Protein AF-A0A1I4BA10-F1 (afdb_monomer_lite)

Sequence (255 aa):
MFSVLALIMVSTAGCKNGSIGSIKDEVWNTSETYTPPESSTSGSSTSDVSANNSWAQMIQDSLNWYDTIDEAMMDKSLLDDKDKYSDYSELLENKILEITYGNTEEIFFKVPLSKNYNKPVVCALSINKDGDKCSNPYGQGYAIFKPAADYDYDVLDSAVENLMKEYYLYDLIGQNRGGEHLWYGGWENEDEVKRIRIAGNPVTKIIPVKFDDGITRYFWYYDKTNLSEPFSKFNFSSYTYRELEEALQLTIADE

Radius of gyration: 18.94 Å; chains: 1; bounding box: 50×54×57 Å

Structure (mmCIF, N/CA/C/O backbone):
data_AF-A0A1I4BA10-F1
#
_entry.id   AF-A0A1I4BA10-F1
#
loop_
_atom_site.group_PDB
_atom_site.id
_atom_site.type_symbol
_atom_site.label_atom_id
_atom_site.label_alt_id
_atom_site.label_comp_id
_atom_site.l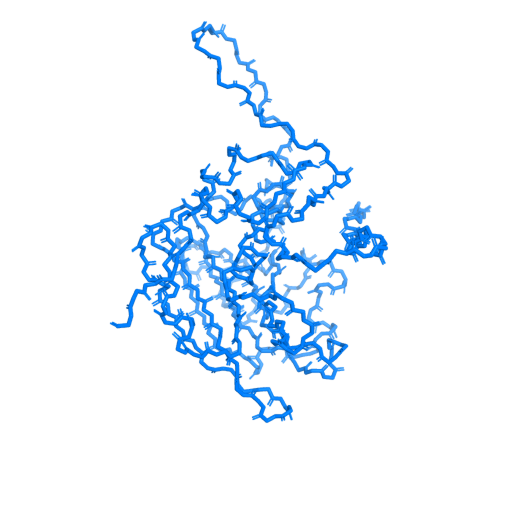abel_asym_id
_atom_site.label_entity_id
_atom_site.label_seq_id
_atom_site.pdbx_PDB_ins_code
_atom_site.Cartn_x
_atom_site.Cartn_y
_atom_site.Cartn_z
_atom_site.occupancy
_atom_site.B_iso_or_equiv
_atom_site.auth_seq_id
_atom_site.auth_comp_id
_atom_site.auth_asym_id
_atom_site.auth_atom_id
_atom_site.pdbx_PDB_model_num
ATOM 1 N N . MET A 1 1 ? 28.115 -4.547 -2.296 1.00 27.72 1 MET A N 1
ATOM 2 C CA . MET A 1 1 ? 26.949 -4.983 -1.504 1.00 27.72 1 MET A CA 1
ATOM 3 C C . MET A 1 1 ? 26.915 -4.106 -0.265 1.00 27.72 1 MET A C 1
ATOM 5 O O . MET A 1 1 ? 27.627 -4.378 0.692 1.00 27.72 1 MET A O 1
ATOM 9 N N . PHE A 1 2 ? 26.244 -2.959 -0.355 1.00 23.05 2 PHE A N 1
ATOM 10 C CA . PHE A 1 2 ? 26.133 -2.027 0.763 1.00 23.05 2 PHE A CA 1
ATOM 11 C C . PHE A 1 2 ? 24.838 -2.350 1.502 1.00 23.05 2 PHE A C 1
ATOM 13 O O . PHE A 1 2 ? 23.761 -1.986 1.050 1.00 23.05 2 PHE A O 1
ATOM 20 N N . SER A 1 3 ? 24.954 -3.081 2.611 1.00 25.48 3 SER A N 1
ATOM 21 C CA . SER A 1 3 ? 23.897 -3.154 3.615 1.00 25.48 3 SER A CA 1
ATOM 22 C C . SER A 1 3 ? 23.840 -1.813 4.332 1.00 25.48 3 SER A C 1
ATOM 24 O O . SER A 1 3 ? 24.725 -1.504 5.130 1.00 25.48 3 SER A O 1
ATOM 26 N N . VAL A 1 4 ? 22.800 -1.030 4.071 1.00 25.88 4 VAL A N 1
ATOM 27 C CA . VAL A 1 4 ? 22.362 0.005 5.005 1.00 25.88 4 VAL A CA 1
ATOM 28 C C . VAL A 1 4 ? 21.009 -0.448 5.525 1.00 25.88 4 VAL A C 1
ATOM 30 O O . VAL A 1 4 ? 19.982 -0.303 4.876 1.00 25.88 4 VAL A O 1
ATOM 33 N N . LEU A 1 5 ? 21.053 -1.084 6.697 1.00 28.84 5 LEU A N 1
ATOM 34 C CA . LEU A 1 5 ? 19.891 -1.297 7.546 1.00 28.84 5 LEU A CA 1
ATOM 35 C C . LEU A 1 5 ? 19.246 0.070 7.821 1.00 28.84 5 LEU A C 1
ATOM 37 O O . LEU A 1 5 ? 19.751 0.812 8.659 1.00 28.84 5 LEU A O 1
ATOM 41 N N . ALA A 1 6 ? 18.088 0.346 7.232 1.00 27.86 6 ALA A N 1
ATOM 42 C CA . ALA A 1 6 ? 17.056 1.090 7.943 1.00 27.86 6 ALA A CA 1
ATOM 43 C C . ALA A 1 6 ? 16.216 0.059 8.706 1.00 27.86 6 ALA A C 1
ATOM 45 O O . ALA A 1 6 ? 15.103 -0.302 8.335 1.00 27.86 6 ALA A O 1
ATOM 46 N N . LEU A 1 7 ? 16.804 -0.493 9.771 1.00 28.53 7 LEU A N 1
ATOM 47 C CA . LEU A 1 7 ? 16.035 -1.183 10.796 1.00 28.53 7 LEU A CA 1
ATOM 48 C C . LEU A 1 7 ? 15.198 -0.105 11.488 1.00 28.53 7 LEU A C 1
ATOM 50 O O . LEU A 1 7 ? 15.647 0.480 12.471 1.00 28.53 7 LEU A O 1
ATOM 54 N N . ILE A 1 8 ? 14.006 0.187 10.964 1.00 34.31 8 ILE A N 1
ATOM 55 C CA . ILE A 1 8 ? 13.043 1.007 11.693 1.00 34.31 8 ILE A CA 1
ATOM 56 C C . ILE A 1 8 ? 12.555 0.143 12.847 1.00 34.31 8 ILE A C 1
ATOM 58 O O . ILE A 1 8 ? 11.624 -0.657 12.742 1.00 34.31 8 ILE A O 1
ATOM 62 N N . MET A 1 9 ? 13.248 0.290 13.971 1.00 27.48 9 MET A N 1
ATOM 63 C CA . MET A 1 9 ? 12.652 0.052 15.264 1.00 27.48 9 MET A CA 1
ATOM 64 C C . MET A 1 9 ? 11.402 0.925 15.350 1.00 27.48 9 MET A C 1
ATOM 66 O O . MET A 1 9 ? 11.479 2.125 15.596 1.00 27.48 9 MET A O 1
ATOM 70 N N . VAL A 1 10 ? 10.234 0.307 15.200 1.00 44.66 10 VAL A N 1
ATOM 71 C CA . VAL A 1 10 ? 9.039 0.791 15.886 1.00 44.66 10 VAL A CA 1
ATOM 72 C C . VAL A 1 10 ? 9.281 0.546 17.378 1.00 44.66 10 VAL A C 1
ATOM 74 O O . VAL A 1 10 ? 8.898 -0.484 17.920 1.00 44.66 10 VAL A O 1
ATOM 77 N N . SER A 1 11 ? 10.016 1.442 18.032 1.00 33.84 11 SER A N 1
ATOM 78 C CA . SER A 1 11 ? 10.107 1.545 19.493 1.00 33.84 11 SER A CA 1
ATOM 79 C C . SER A 1 11 ? 10.866 2.830 19.824 1.00 33.84 11 SER A C 1
ATOM 81 O O . SER A 1 11 ? 11.988 3.000 19.366 1.00 33.84 11 SER A O 1
ATOM 83 N N . THR A 1 12 ? 10.342 3.770 20.598 1.00 33.12 12 THR A N 1
ATOM 84 C CA . THR A 1 12 ? 9.508 3.598 21.787 1.00 33.12 12 THR A CA 1
ATOM 85 C C . THR A 1 12 ? 8.345 4.584 21.774 1.00 33.12 12 THR A C 1
ATOM 87 O O . THR A 1 12 ? 8.576 5.792 21.790 1.00 33.12 12 THR A O 1
ATOM 90 N N . ALA A 1 13 ? 7.109 4.082 21.873 1.00 38.69 13 ALA A N 1
ATOM 91 C CA . ALA A 1 13 ? 6.090 4.839 22.591 1.00 38.69 13 ALA A CA 1
ATOM 92 C C . ALA A 1 13 ? 6.716 5.227 23.935 1.00 38.69 13 ALA A C 1
ATOM 94 O O . ALA A 1 13 ? 7.244 4.359 24.643 1.00 38.69 13 ALA A O 1
ATOM 95 N N . GLY A 1 14 ? 6.758 6.524 24.237 1.00 32.34 14 GLY A N 1
ATOM 96 C CA . GLY A 1 14 ? 7.223 6.993 25.533 1.00 32.34 14 GLY A CA 1
ATOM 97 C C . GLY A 1 14 ? 6.515 6.187 26.617 1.00 32.34 14 GLY A C 1
ATOM 98 O O . GLY A 1 14 ? 5.299 6.008 26.561 1.00 32.34 14 GLY A O 1
ATOM 99 N N . CYS A 1 15 ? 7.279 5.628 27.557 1.00 32.16 15 CYS A N 1
ATOM 100 C CA . CYS A 1 15 ? 6.742 4.864 28.676 1.00 32.16 15 CYS A CA 1
ATOM 101 C C . CYS A 1 15 ? 5.542 5.608 29.287 1.00 32.16 15 CYS A C 1
ATOM 103 O O . CYS A 1 15 ? 5.720 6.665 29.895 1.00 32.16 15 CYS A O 1
ATOM 105 N N . LYS A 1 16 ? 4.322 5.070 29.131 1.00 41.47 16 LYS A N 1
ATOM 106 C CA . LYS A 1 16 ? 3.120 5.635 29.754 1.00 41.47 16 LYS A CA 1
ATOM 107 C C . LYS A 1 16 ? 3.221 5.473 31.269 1.00 41.47 16 LYS A C 1
ATOM 109 O O . LYS A 1 16 ? 2.860 4.442 31.823 1.00 41.47 16 LYS A O 1
ATOM 114 N N . ASN A 1 17 ? 3.634 6.544 31.939 1.00 36.72 17 ASN A N 1
ATOM 115 C CA . ASN A 1 17 ? 3.057 6.903 33.225 1.00 36.72 17 ASN A CA 1
ATOM 116 C C . ASN A 1 17 ? 1.868 7.828 32.944 1.00 36.72 17 ASN A C 1
ATOM 118 O O . ASN A 1 17 ? 2.037 9.034 32.826 1.00 36.72 17 ASN A O 1
ATOM 122 N N . GLY A 1 18 ? 0.679 7.233 32.819 1.00 42.78 18 GLY A N 1
ATOM 123 C CA . GLY A 1 18 ? -0.608 7.916 32.966 1.00 42.78 18 GLY A CA 1
ATOM 124 C C . GLY A 1 18 ? -0.912 9.042 31.973 1.00 42.78 18 GLY A C 1
ATOM 125 O O . GLY A 1 18 ? -0.707 10.209 32.276 1.00 42.78 18 GLY A O 1
ATOM 126 N N . SER A 1 19 ? -1.538 8.704 30.848 1.00 39.00 19 SER A N 1
ATOM 127 C CA . SER A 1 19 ? -2.451 9.624 30.163 1.00 39.00 19 SER A CA 1
ATOM 128 C C . SER A 1 19 ? -3.474 8.825 29.356 1.00 39.00 19 SER A C 1
ATOM 130 O O . SER A 1 19 ? -3.111 8.009 28.508 1.00 39.00 19 SER A O 1
ATOM 132 N N . ILE A 1 20 ? -4.746 9.039 29.695 1.00 47.44 20 ILE A N 1
ATOM 133 C CA . ILE A 1 20 ? -5.940 8.625 28.956 1.00 47.44 20 ILE A CA 1
ATOM 134 C C . ILE A 1 20 ? -6.140 9.714 27.896 1.00 47.44 20 ILE A C 1
ATOM 136 O O . ILE A 1 20 ? -6.732 10.752 28.187 1.00 47.44 20 ILE A O 1
ATOM 140 N N . GLY A 1 21 ? -5.555 9.542 26.716 1.00 54.69 21 GLY A N 1
ATOM 141 C CA . GLY A 1 21 ? -5.588 10.530 25.641 1.00 54.69 21 GLY A CA 1
ATOM 142 C C . GLY A 1 21 ? -5.448 9.845 24.289 1.00 54.69 21 GLY A C 1
ATOM 143 O O . GLY A 1 21 ? -4.734 8.848 24.188 1.00 54.69 21 GLY A O 1
ATOM 144 N N . SER A 1 22 ? -6.157 10.368 23.286 1.00 69.75 22 SER A N 1
ATOM 145 C CA . SER A 1 22 ? -6.120 9.874 21.907 1.00 69.75 22 SER A CA 1
ATOM 146 C C . SER A 1 22 ? -4.690 9.906 21.365 1.00 69.75 22 SER A C 1
ATOM 148 O O . SER A 1 22 ? -3.976 10.894 21.545 1.00 69.75 22 SER A O 1
ATOM 150 N N . ILE A 1 23 ? -4.297 8.840 20.663 1.00 78.19 23 ILE A N 1
ATOM 151 C CA . ILE A 1 23 ? -2.991 8.720 19.998 1.00 78.19 23 ILE A CA 1
ATOM 152 C C . ILE A 1 23 ? -2.744 9.833 18.968 1.00 78.19 23 ILE A C 1
ATOM 154 O O . ILE A 1 23 ? -1.596 10.141 18.649 1.00 78.19 23 ILE A O 1
ATOM 158 N N . LYS A 1 24 ? -3.820 10.485 18.510 1.00 82.56 24 LYS A N 1
ATOM 159 C CA . LYS A 1 24 ? -3.795 11.582 17.542 1.00 82.56 24 LYS A CA 1
ATOM 160 C C . LYS A 1 24 ? -2.935 12.757 17.960 1.00 82.56 24 LYS A C 1
ATOM 162 O O . LYS A 1 24 ? -2.380 13.416 17.089 1.00 82.56 24 LYS A O 1
ATOM 167 N N . ASP A 1 25 ? -2.833 12.992 19.265 1.00 84.50 25 ASP A N 1
ATOM 168 C CA . ASP A 1 25 ? -2.101 14.112 19.858 1.00 84.50 25 ASP A CA 1
ATOM 169 C C . ASP A 1 25 ? -0.761 13.675 20.482 1.00 84.50 25 ASP A C 1
ATOM 171 O O . ASP A 1 25 ? -0.042 14.497 21.056 1.00 84.50 25 ASP A O 1
ATOM 175 N N . GLU A 1 26 ? -0.412 12.385 20.402 1.00 83.56 26 GLU A N 1
ATOM 176 C CA . GLU A 1 26 ? 0.895 11.899 20.843 1.00 83.56 26 GLU A CA 1
ATOM 177 C C . GLU A 1 26 ? 1.983 12.375 19.866 1.00 83.56 26 GLU A C 1
ATOM 179 O O . GLU A 1 26 ? 1.822 12.300 18.648 1.00 83.56 26 GLU A O 1
ATOM 184 N N . VAL A 1 27 ? 3.099 12.879 20.406 1.00 83.94 27 VAL A N 1
ATOM 185 C CA . VAL A 1 27 ? 4.239 13.340 19.602 1.00 83.94 27 VAL A CA 1
ATOM 186 C C . VAL A 1 27 ? 5.149 12.160 19.277 1.00 83.94 27 VAL A C 1
ATOM 188 O O . VAL A 1 27 ? 5.820 11.599 20.149 1.00 83.94 27 VAL A O 1
ATOM 191 N N . TRP A 1 28 ? 5.197 11.827 17.998 1.00 78.19 28 TRP A N 1
ATOM 192 C CA . TRP A 1 28 ? 6.059 10.832 17.387 1.00 78.19 28 TRP A CA 1
ATOM 193 C C . TRP A 1 28 ? 7.344 11.490 16.913 1.00 78.19 28 TRP A C 1
ATOM 195 O O . TRP A 1 28 ? 7.314 12.554 16.304 1.00 78.19 28 TRP A O 1
ATOM 205 N N . ASN A 1 29 ? 8.480 10.848 17.167 1.00 75.00 29 ASN A N 1
ATOM 206 C CA . ASN A 1 29 ? 9.777 11.322 16.695 1.00 75.00 29 ASN A CA 1
ATOM 207 C C . ASN A 1 29 ? 10.406 10.245 15.812 1.00 75.00 29 ASN A C 1
ATOM 209 O O . ASN A 1 29 ? 10.487 9.087 16.231 1.00 75.00 29 ASN A O 1
ATOM 213 N N . THR A 1 30 ? 10.890 10.610 14.624 1.00 64.62 30 THR A N 1
ATOM 214 C CA . THR A 1 30 ? 11.806 9.749 13.865 1.00 64.62 30 THR A CA 1
ATOM 215 C C . THR A 1 30 ? 13.236 10.037 14.297 1.00 64.62 30 THR A C 1
ATOM 217 O O . THR A 1 30 ? 13.619 11.183 14.517 1.00 64.62 30 THR A O 1
ATOM 220 N N . SER A 1 31 ? 14.069 9.002 14.396 1.00 51.69 31 SER A N 1
ATOM 221 C CA . SER A 1 31 ? 15.497 9.146 14.719 1.00 51.69 31 SER A CA 1
ATOM 222 C C . SER A 1 31 ? 16.310 9.877 13.640 1.00 51.69 31 SER A C 1
ATOM 224 O O . SER A 1 31 ? 17.504 10.103 13.824 1.00 51.69 31 SER A O 1
ATOM 226 N N . GLU A 1 32 ? 15.681 10.253 12.527 1.00 50.94 32 GLU A N 1
ATOM 227 C CA . GLU A 1 32 ? 16.288 10.973 11.414 1.00 50.94 32 GLU A CA 1
ATOM 228 C C . GLU A 1 32 ? 15.645 12.353 11.255 1.00 50.94 32 GLU A C 1
ATOM 230 O O . GLU A 1 32 ? 14.434 12.482 11.070 1.00 50.94 32 GLU A O 1
ATOM 235 N N . THR A 1 33 ? 16.467 13.400 11.327 1.00 40.69 33 THR A N 1
ATOM 236 C CA . THR A 1 33 ? 16.084 14.765 10.962 1.00 40.69 33 THR A CA 1
ATOM 237 C C . THR A 1 33 ? 16.042 14.884 9.444 1.00 40.69 33 THR A C 1
ATOM 239 O O . THR A 1 33 ? 17.086 15.032 8.809 1.00 40.69 33 THR A O 1
ATOM 242 N N . TYR A 1 34 ? 14.845 14.830 8.866 1.00 42.44 34 TYR A N 1
ATOM 243 C CA . TYR A 1 34 ? 14.613 15.284 7.499 1.00 42.44 34 TYR A CA 1
ATOM 244 C C . TYR A 1 34 ? 14.231 16.764 7.529 1.00 42.44 34 TYR A C 1
ATOM 246 O O . TYR A 1 34 ? 13.186 17.127 8.068 1.00 42.44 34 TYR A O 1
ATOM 254 N N . THR A 1 35 ? 15.081 17.620 6.965 1.00 36.06 35 THR A N 1
ATOM 255 C CA . THR A 1 35 ? 14.771 19.040 6.770 1.00 36.06 35 THR A CA 1
ATOM 256 C C . THR A 1 35 ? 14.300 19.223 5.326 1.00 36.06 35 THR A C 1
ATOM 258 O O . THR A 1 35 ? 15.109 19.012 4.417 1.00 36.06 35 THR A O 1
ATOM 261 N N . PRO A 1 36 ? 13.033 19.601 5.074 1.00 36.22 36 PRO A N 1
ATOM 262 C CA . PRO A 1 36 ? 12.586 19.931 3.725 1.00 36.22 36 PRO A CA 1
ATOM 263 C C . PRO A 1 36 ? 13.385 21.130 3.183 1.00 36.22 36 PRO A C 1
ATOM 265 O O . PRO A 1 36 ? 13.765 22.008 3.966 1.00 36.22 36 PRO A O 1
ATOM 268 N N . PRO A 1 37 ? 13.642 21.219 1.867 1.00 35.88 37 PRO A N 1
ATOM 269 C CA . PRO A 1 37 ? 14.285 22.395 1.295 1.00 35.88 37 PRO A CA 1
ATOM 270 C C . PRO A 1 37 ? 13.391 23.634 1.480 1.00 35.88 37 PRO A C 1
ATOM 272 O O . PRO A 1 37 ? 12.235 23.647 1.057 1.00 35.88 37 PRO A O 1
ATOM 275 N N . GLU A 1 38 ? 13.920 24.682 2.119 1.00 31.53 38 GLU A N 1
ATOM 276 C CA . GLU A 1 38 ? 13.204 25.947 2.319 1.00 31.53 38 GLU A CA 1
ATOM 277 C C . GLU A 1 38 ? 12.846 26.601 0.976 1.00 31.53 38 GLU A C 1
ATOM 279 O O . GLU A 1 38 ? 13.700 26.821 0.111 1.00 31.53 38 GLU A O 1
ATOM 284 N N . SER A 1 39 ? 11.577 26.987 0.819 1.00 35.00 39 SER A N 1
ATOM 285 C CA . SER A 1 39 ? 11.134 27.824 -0.292 1.00 35.00 39 SER A CA 1
ATOM 286 C C . SER A 1 39 ? 11.745 29.221 -0.158 1.00 35.00 39 SER A C 1
ATOM 288 O O . SER A 1 39 ? 11.264 30.039 0.629 1.00 35.00 39 SER A O 1
ATOM 290 N N . SER A 1 40 ? 12.789 29.518 -0.931 1.00 30.52 40 SER A N 1
ATOM 291 C CA . SER A 1 40 ? 13.337 30.871 -1.037 1.00 30.52 40 SER A CA 1
ATOM 292 C C . SER A 1 40 ? 13.086 31.466 -2.421 1.00 30.52 40 SER A C 1
ATOM 294 O O . SER A 1 40 ? 13.447 30.938 -3.472 1.00 30.52 40 SER A O 1
ATOM 296 N N . THR A 1 41 ? 12.404 32.603 -2.393 1.00 32.06 41 THR A N 1
ATOM 297 C CA . THR A 1 41 ? 12.121 33.479 -3.520 1.00 32.06 41 THR A CA 1
ATOM 298 C C . THR A 1 41 ? 13.418 34.074 -4.079 1.00 32.06 41 THR A C 1
ATOM 300 O O . THR A 1 41 ? 14.215 34.643 -3.340 1.00 32.06 41 THR A O 1
ATOM 303 N N . SER A 1 42 ? 13.557 34.013 -5.408 1.00 33.03 42 SER A N 1
ATOM 304 C CA . SER A 1 42 ? 14.471 34.779 -6.275 1.00 33.03 42 SER A CA 1
ATOM 305 C C . SER A 1 42 ? 15.976 34.738 -5.963 1.00 33.03 42 SER A C 1
ATOM 307 O O . SER A 1 42 ? 16.483 35.498 -5.143 1.00 33.03 42 SER A O 1
ATOM 309 N N . GLY A 1 43 ? 16.719 33.973 -6.764 1.00 25.55 43 GLY A N 1
ATOM 310 C CA . GLY A 1 43 ? 18.171 34.105 -6.873 1.00 25.55 43 GLY A CA 1
ATOM 311 C C . GLY A 1 43 ? 18.798 32.913 -7.582 1.00 25.55 43 GLY A C 1
ATOM 312 O O . GLY A 1 43 ? 18.921 31.843 -7.007 1.00 25.55 43 GLY A O 1
ATOM 313 N N . SER A 1 44 ? 19.174 33.094 -8.847 1.00 41.59 44 SER A N 1
ATOM 314 C CA . SER A 1 44 ? 19.866 32.096 -9.664 1.00 41.59 44 SER A CA 1
ATOM 315 C C . SER A 1 44 ? 21.169 31.623 -9.010 1.00 41.59 44 SER A C 1
ATOM 317 O O . SER A 1 44 ? 22.181 32.315 -9.083 1.00 41.59 44 SER A O 1
ATOM 319 N N . SER A 1 45 ? 21.159 30.407 -8.474 1.00 28.08 45 SER A N 1
ATOM 320 C CA . SER A 1 45 ? 22.331 29.544 -8.328 1.00 28.08 45 SER A CA 1
ATOM 321 C C . SER A 1 45 ? 21.854 28.117 -8.072 1.00 28.08 45 SER A C 1
ATOM 323 O O . SER A 1 45 ? 21.233 27.838 -7.048 1.00 28.08 45 SER A O 1
ATOM 325 N N . THR A 1 46 ? 22.129 27.242 -9.039 1.00 36.34 46 THR A N 1
ATOM 326 C CA . THR A 1 46 ? 22.030 25.780 -8.967 1.00 36.34 46 THR A CA 1
ATOM 327 C C . THR A 1 46 ? 22.457 25.276 -7.590 1.00 36.34 46 THR A C 1
ATOM 329 O O . THR A 1 46 ? 23.639 25.330 -7.257 1.00 36.34 46 THR A O 1
ATOM 332 N N . SER A 1 47 ? 21.486 24.848 -6.787 1.00 29.70 47 SER A N 1
ATOM 333 C CA . SER A 1 47 ? 21.699 24.230 -5.480 1.00 29.70 47 SER A CA 1
ATOM 334 C C . SER A 1 47 ? 21.214 22.785 -5.559 1.00 29.70 47 SER A C 1
ATOM 336 O O . SER A 1 47 ? 20.097 22.504 -5.988 1.00 29.70 47 SER A O 1
ATOM 338 N N . ASP A 1 48 ? 22.138 21.890 -5.234 1.00 32.91 48 ASP A N 1
ATOM 339 C CA . ASP A 1 48 ? 22.113 20.456 -5.464 1.00 32.91 48 ASP A CA 1
ATOM 340 C C . ASP A 1 48 ? 20.967 19.714 -4.763 1.00 32.91 48 ASP A C 1
ATOM 342 O O . ASP A 1 48 ? 20.939 19.561 -3.545 1.00 32.91 48 ASP A O 1
ATOM 346 N N . VAL A 1 49 ? 20.091 19.132 -5.582 1.00 34.22 49 VAL A N 1
ATOM 347 C CA . VAL A 1 49 ? 19.168 18.032 -5.251 1.00 34.22 49 VAL A CA 1
ATOM 348 C C . VAL A 1 49 ? 19.896 16.691 -5.493 1.00 34.22 49 VAL A C 1
ATOM 350 O O . VAL A 1 49 ? 19.446 15.858 -6.276 1.00 34.22 49 VAL A O 1
ATOM 353 N N . SER A 1 50 ? 21.107 16.502 -4.945 1.00 34.75 50 SER A N 1
ATOM 354 C CA . SER A 1 50 ? 22.029 15.458 -5.452 1.00 34.75 50 SER A CA 1
ATOM 355 C C . SER A 1 50 ? 22.119 14.156 -4.642 1.00 34.75 50 SER A C 1
ATOM 357 O O . SER A 1 50 ? 22.701 13.195 -5.139 1.00 34.75 50 SER A O 1
ATOM 359 N N . ALA A 1 51 ? 21.508 14.049 -3.455 1.00 37.88 51 ALA A N 1
ATOM 360 C CA . ALA A 1 51 ? 21.547 12.797 -2.682 1.00 37.88 51 ALA A CA 1
ATOM 361 C C . ALA A 1 51 ? 20.429 11.807 -3.078 1.00 37.88 51 ALA A C 1
ATOM 363 O O . ALA A 1 51 ? 20.712 10.640 -3.358 1.00 37.88 51 ALA A O 1
ATOM 364 N N . ASN A 1 52 ? 19.182 12.278 -3.194 1.00 47.62 52 ASN A N 1
ATOM 365 C CA . ASN A 1 52 ? 18.004 11.419 -3.419 1.00 47.62 52 ASN A CA 1
ATOM 366 C C . ASN A 1 52 ? 17.885 10.888 -4.860 1.00 47.62 52 ASN A C 1
ATOM 368 O O . ASN A 1 52 ? 17.240 9.871 -5.094 1.00 47.62 52 ASN A O 1
ATOM 372 N N . ASN A 1 53 ? 18.558 11.523 -5.826 1.00 51.69 53 ASN A N 1
ATOM 373 C CA . ASN A 1 53 ? 18.615 11.039 -7.209 1.00 51.69 53 ASN A CA 1
ATOM 374 C C . ASN A 1 53 ? 19.578 9.851 -7.395 1.00 51.69 53 ASN A C 1
ATOM 376 O O . ASN A 1 53 ? 19.505 9.175 -8.415 1.00 51.69 53 ASN A O 1
ATOM 380 N N . SER A 1 54 ? 20.470 9.570 -6.435 1.00 59.91 54 SER A N 1
ATOM 381 C CA . SER A 1 54 ? 21.491 8.523 -6.597 1.00 59.91 54 SER A CA 1
ATOM 382 C C . SER A 1 54 ? 20.929 7.102 -6.472 1.00 59.91 54 SER A C 1
ATOM 384 O O . SER A 1 54 ? 21.201 6.267 -7.329 1.00 59.91 54 SER A O 1
ATOM 386 N N . TRP A 1 55 ? 20.099 6.829 -5.461 1.00 63.03 55 TRP A N 1
ATOM 387 C CA . TRP A 1 55 ? 19.556 5.489 -5.199 1.00 63.03 55 TRP A CA 1
ATOM 388 C C . TRP A 1 55 ? 18.515 5.051 -6.222 1.00 63.03 55 TRP A C 1
ATOM 390 O O . TRP A 1 55 ? 18.574 3.934 -6.727 1.00 63.03 55 TRP A O 1
ATOM 400 N N . ALA A 1 56 ? 17.598 5.945 -6.576 1.00 67.12 56 ALA A N 1
ATOM 401 C CA . ALA A 1 56 ? 16.588 5.654 -7.581 1.00 67.12 56 ALA A CA 1
ATOM 402 C C . ALA A 1 56 ? 17.208 5.394 -8.955 1.00 67.12 56 ALA A C 1
ATOM 404 O O . ALA A 1 56 ? 16.849 4.425 -9.617 1.00 67.12 56 ALA A O 1
ATOM 405 N N . GLN A 1 57 ? 18.204 6.199 -9.344 1.00 70.31 57 GLN A N 1
ATOM 406 C CA . GLN A 1 57 ? 18.959 5.955 -10.569 1.00 70.31 57 GLN A CA 1
ATOM 407 C C . GLN A 1 57 ? 19.699 4.615 -10.505 1.00 70.31 57 GLN A C 1
ATOM 409 O O . GLN A 1 57 ? 19.651 3.856 -11.464 1.00 70.31 57 GLN A O 1
ATOM 414 N N . MET A 1 58 ? 20.312 4.273 -9.366 1.00 73.62 58 MET A N 1
ATOM 415 C CA . MET A 1 58 ? 20.960 2.969 -9.185 1.00 73.62 58 MET A CA 1
ATOM 416 C C . MET A 1 58 ? 19.985 1.794 -9.323 1.00 73.62 58 MET A C 1
ATOM 418 O O . MET A 1 58 ? 20.361 0.779 -9.909 1.00 73.62 58 MET A O 1
ATOM 422 N N . ILE A 1 59 ? 18.756 1.912 -8.807 1.00 77.19 59 ILE A N 1
ATOM 423 C CA . ILE A 1 59 ? 17.712 0.897 -8.997 1.00 77.19 59 ILE A CA 1
ATOM 424 C C . ILE A 1 59 ? 17.369 0.786 -10.482 1.00 77.19 59 ILE A C 1
ATOM 426 O O . ILE A 1 59 ? 17.439 -0.315 -11.020 1.00 77.19 59 ILE A O 1
ATOM 430 N N . GLN A 1 60 ? 17.072 1.909 -11.148 1.00 80.50 60 GLN A N 1
ATOM 431 C CA . GLN A 1 60 ? 16.732 1.931 -12.576 1.00 80.50 60 GLN A CA 1
ATOM 432 C C . GLN A 1 60 ? 17.845 1.332 -13.450 1.00 80.50 60 GLN A C 1
ATOM 434 O O . GLN A 1 60 ? 17.564 0.527 -14.336 1.00 80.50 60 GLN A O 1
ATOM 439 N N . ASP A 1 61 ? 19.106 1.653 -13.157 1.00 84.19 61 ASP A N 1
ATOM 440 C CA . ASP A 1 61 ? 20.278 1.142 -13.878 1.00 84.19 61 ASP A CA 1
ATOM 441 C C . ASP A 1 61 ? 20.526 -0.359 -13.636 1.00 84.19 61 ASP A C 1
ATOM 443 O O . ASP A 1 61 ? 21.245 -0.999 -14.406 1.00 84.19 61 ASP A O 1
ATOM 447 N N . SER A 1 62 ? 19.949 -0.924 -12.570 1.00 87.44 62 SER A N 1
ATOM 448 C CA . SER A 1 62 ? 20.126 -2.327 -12.177 1.00 87.44 62 SER A CA 1
ATOM 449 C C . SER A 1 62 ? 18.937 -3.221 -12.548 1.00 87.44 62 SER A C 1
ATOM 451 O O . SER A 1 62 ? 18.975 -4.415 -12.248 1.00 87.44 62 SER A O 1
ATOM 453 N N . LEU A 1 63 ? 17.890 -2.671 -13.178 1.00 90.25 63 LEU A N 1
ATOM 454 C CA . LEU A 1 63 ? 16.712 -3.432 -13.597 1.00 90.25 63 LEU A CA 1
ATOM 455 C C . LEU A 1 63 ? 17.068 -4.448 -14.690 1.00 90.25 63 LEU A C 1
ATOM 457 O O . LEU A 1 63 ? 17.630 -4.107 -15.733 1.00 90.25 63 LEU A O 1
ATOM 461 N N . ASN A 1 64 ? 16.650 -5.693 -14.480 1.00 94.62 64 ASN A N 1
ATOM 462 C CA . ASN A 1 64 ? 16.631 -6.725 -15.507 1.00 94.62 64 ASN A CA 1
ATOM 463 C C . ASN A 1 64 ? 15.255 -6.736 -16.173 1.00 94.62 64 ASN A C 1
ATOM 465 O O . ASN A 1 64 ? 14.243 -6.634 -15.487 1.00 94.62 64 ASN A O 1
ATOM 469 N N . TRP A 1 65 ? 15.210 -6.879 -17.497 1.00 95.88 65 TRP A N 1
ATOM 470 C CA . TRP A 1 65 ? 13.974 -6.795 -18.278 1.00 95.88 65 TRP A CA 1
ATOM 471 C C . TRP A 1 65 ? 13.595 -8.138 -18.898 1.00 95.88 65 TRP A C 1
ATOM 473 O O . TRP A 1 65 ? 14.431 -8.800 -19.516 1.00 95.88 65 TRP A O 1
ATOM 483 N N . TYR A 1 66 ? 12.316 -8.479 -18.788 1.00 96.50 66 TYR A N 1
ATOM 484 C CA . TYR A 1 66 ? 11.724 -9.757 -19.170 1.00 96.50 66 TYR A CA 1
ATOM 485 C C . TYR A 1 66 ? 10.526 -9.545 -20.093 1.00 96.50 66 TYR A C 1
ATOM 487 O O . TYR A 1 66 ? 9.911 -8.473 -20.097 1.00 96.50 66 TYR A O 1
ATOM 495 N N . ASP A 1 67 ? 10.190 -10.578 -20.862 1.00 95.31 67 ASP A N 1
ATOM 496 C CA . ASP A 1 67 ? 9.077 -10.536 -21.813 1.00 95.31 67 ASP A CA 1
ATOM 497 C C . ASP A 1 67 ? 7.729 -10.814 -21.123 1.00 95.31 67 ASP A C 1
ATOM 499 O O . ASP A 1 67 ? 6.676 -10.449 -21.645 1.00 95.31 67 ASP A O 1
ATOM 503 N N . THR A 1 68 ? 7.737 -11.439 -19.938 1.00 90.75 68 THR A N 1
ATOM 504 C CA . THR A 1 68 ? 6.521 -11.736 -19.167 1.00 90.75 68 THR A CA 1
ATOM 505 C C . THR A 1 68 ? 6.675 -11.430 -17.679 1.00 90.75 68 THR A C 1
ATOM 507 O O . THR A 1 68 ? 7.754 -11.585 -17.105 1.00 90.75 68 THR A O 1
ATOM 510 N N . ILE A 1 69 ? 5.566 -11.041 -17.037 1.00 87.25 69 ILE A N 1
ATOM 511 C CA . ILE A 1 69 ? 5.517 -10.770 -15.590 1.00 87.25 69 ILE A CA 1
ATOM 512 C C . ILE A 1 69 ? 5.917 -12.016 -14.796 1.00 87.25 69 ILE A C 1
ATOM 514 O O . ILE A 1 69 ? 6.660 -11.912 -13.827 1.00 87.25 69 ILE A O 1
ATOM 518 N N . ASP A 1 70 ? 5.483 -13.200 -15.228 1.00 87.12 70 ASP A N 1
ATOM 519 C CA . ASP A 1 70 ? 5.826 -14.455 -14.558 1.00 87.12 70 ASP A CA 1
ATOM 520 C C . ASP A 1 70 ? 7.342 -14.701 -14.547 1.00 87.12 70 ASP A C 1
ATOM 522 O O . ASP A 1 70 ? 7.881 -15.124 -13.527 1.00 87.12 70 ASP A O 1
ATOM 526 N N . GLU A 1 71 ? 8.050 -14.395 -15.640 1.00 90.69 71 GLU A N 1
ATOM 527 C CA . GLU A 1 71 ? 9.516 -14.475 -15.691 1.00 90.69 71 GLU A CA 1
ATOM 528 C C . GLU A 1 71 ? 10.178 -13.419 -14.803 1.00 90.69 71 GLU A C 1
ATOM 530 O O . GLU A 1 71 ? 11.069 -13.751 -14.019 1.00 90.69 71 GLU A O 1
ATOM 535 N N . ALA A 1 72 ? 9.717 -12.168 -14.882 1.00 91.69 72 ALA A N 1
ATOM 536 C CA . ALA A 1 72 ? 10.210 -11.076 -14.049 1.00 91.69 72 ALA A CA 1
ATOM 537 C C . ALA A 1 72 ? 10.094 -11.388 -12.551 1.00 91.69 72 ALA A C 1
ATOM 539 O O . ALA A 1 72 ? 11.042 -11.187 -11.794 1.00 91.69 72 ALA A O 1
ATOM 540 N N . MET A 1 73 ? 8.959 -11.941 -12.123 1.00 87.62 73 MET A N 1
ATOM 541 C CA . MET A 1 73 ? 8.672 -12.281 -10.726 1.00 87.62 73 MET A CA 1
ATOM 542 C C . MET A 1 73 ? 9.568 -13.390 -10.160 1.00 87.62 73 MET A C 1
ATOM 544 O O . MET A 1 73 ? 9.684 -13.541 -8.938 1.00 87.62 73 MET A O 1
ATOM 548 N N . MET A 1 74 ? 10.221 -14.169 -11.025 1.00 87.19 74 MET A N 1
ATOM 549 C CA . MET A 1 74 ? 11.201 -15.169 -10.602 1.00 87.19 74 MET A CA 1
ATOM 550 C C . MET A 1 74 ? 12.561 -14.550 -10.271 1.00 87.19 74 MET A C 1
ATOM 552 O O . MET A 1 74 ? 13.304 -15.137 -9.478 1.00 87.19 74 MET A O 1
ATOM 556 N N . ASP A 1 75 ? 12.884 -13.374 -10.818 1.00 89.06 75 ASP A N 1
ATOM 557 C CA . ASP A 1 75 ? 14.108 -12.650 -10.491 1.00 89.06 75 ASP A CA 1
ATOM 558 C C . ASP A 1 75 ? 13.908 -11.742 -9.271 1.00 89.06 75 ASP A C 1
ATOM 560 O O . ASP A 1 75 ? 13.224 -10.729 -9.296 1.00 89.06 75 ASP A O 1
ATOM 564 N N . LYS A 1 76 ? 14.562 -12.104 -8.172 1.00 85.81 76 LYS A N 1
ATOM 565 C CA . LYS A 1 76 ? 14.430 -11.449 -6.862 1.00 85.81 76 LYS A CA 1
ATOM 566 C C . LYS A 1 76 ? 15.702 -10.686 -6.495 1.00 85.81 76 LYS A C 1
ATOM 568 O O . LYS A 1 76 ? 15.946 -10.419 -5.322 1.00 85.81 76 LYS A O 1
ATOM 573 N N . SER A 1 77 ? 16.567 -10.439 -7.479 1.00 85.56 77 SER A N 1
ATOM 574 C CA . SER A 1 77 ? 17.935 -9.950 -7.286 1.00 85.56 77 SER A CA 1
ATOM 575 C C . SER A 1 77 ? 18.028 -8.544 -6.693 1.00 85.56 77 SER A C 1
ATOM 577 O O . SER A 1 77 ? 19.025 -8.252 -6.034 1.00 85.56 77 SER A O 1
ATOM 579 N N . LEU A 1 78 ? 17.004 -7.706 -6.886 1.00 83.12 78 LEU A N 1
ATOM 580 C CA . LEU A 1 78 ? 16.953 -6.334 -6.371 1.00 83.12 78 LEU A CA 1
ATOM 581 C C . LEU A 1 78 ? 16.213 -6.188 -5.038 1.00 83.12 78 LEU A C 1
ATOM 583 O O . LEU A 1 78 ? 16.232 -5.108 -4.455 1.00 83.12 78 LEU A O 1
ATOM 587 N N . LEU A 1 79 ? 15.605 -7.262 -4.532 1.00 79.75 79 LEU A N 1
ATOM 588 C CA . LEU A 1 79 ? 15.014 -7.275 -3.197 1.00 79.75 79 LEU A CA 1
ATOM 589 C C . LEU A 1 79 ? 16.082 -7.658 -2.159 1.00 79.75 79 LEU A C 1
ATOM 591 O O . LEU A 1 79 ? 16.940 -8.508 -2.431 1.00 79.75 79 LEU A O 1
ATOM 595 N N . ASP A 1 80 ? 16.030 -7.058 -0.965 1.00 72.69 80 ASP A N 1
ATOM 596 C CA . ASP A 1 80 ? 16.882 -7.473 0.160 1.00 72.69 80 ASP A CA 1
ATOM 597 C C . ASP A 1 80 ? 16.561 -8.923 0.558 1.00 72.69 80 ASP A C 1
ATOM 599 O O . ASP A 1 80 ? 15.452 -9.402 0.352 1.00 72.69 80 ASP A O 1
ATOM 603 N N . ASP A 1 81 ? 17.511 -9.643 1.154 1.00 66.62 81 ASP A N 1
ATOM 604 C CA . ASP A 1 81 ? 17.336 -11.040 1.565 1.00 66.62 81 ASP A CA 1
ATOM 605 C C . ASP A 1 81 ? 16.108 -11.253 2.469 1.00 66.62 81 ASP A C 1
ATOM 607 O O . ASP A 1 81 ? 15.474 -12.301 2.375 1.00 66.62 81 ASP A O 1
ATOM 611 N N . LYS A 1 82 ? 15.747 -10.248 3.280 1.00 65.25 82 LYS A N 1
ATOM 612 C CA . LYS A 1 82 ? 14.545 -10.232 4.141 1.00 65.25 82 LYS A CA 1
ATOM 613 C C . LYS A 1 82 ? 13.236 -9.941 3.398 1.00 65.25 82 LYS A C 1
ATOM 615 O O . LYS A 1 82 ? 12.152 -10.247 3.881 1.00 65.25 82 LYS A O 1
ATOM 620 N N . ASP A 1 83 ? 13.357 -9.308 2.241 1.00 64.88 83 ASP A N 1
ATOM 621 C CA . ASP A 1 83 ? 12.258 -8.877 1.380 1.00 64.88 83 ASP A CA 1
ATOM 622 C C . ASP A 1 83 ? 12.065 -9.855 0.201 1.00 64.88 83 ASP A C 1
ATOM 624 O O . ASP A 1 83 ? 11.106 -9.815 -0.573 1.00 64.88 83 ASP A O 1
ATOM 628 N N . LYS A 1 84 ? 12.962 -10.836 0.058 1.00 66.12 84 LYS A N 1
ATOM 629 C CA . LYS A 1 84 ? 12.797 -11.896 -0.928 1.00 66.12 84 LYS A CA 1
ATOM 630 C C . LYS A 1 84 ? 11.595 -12.752 -0.573 1.00 66.12 84 LYS A C 1
ATOM 632 O O . LYS A 1 84 ? 11.383 -13.191 0.553 1.00 66.12 84 LYS A O 1
ATOM 637 N N . TYR A 1 85 ? 10.892 -13.149 -1.623 1.00 59.19 85 TYR A N 1
ATOM 638 C CA . TYR A 1 85 ? 9.810 -14.128 -1.598 1.00 59.19 85 TYR A CA 1
ATOM 639 C C . TYR A 1 85 ? 10.146 -15.454 -0.897 1.00 59.19 85 TYR A C 1
ATOM 641 O O . TYR A 1 85 ? 9.237 -16.247 -0.709 1.00 59.19 85 TYR A O 1
ATOM 649 N N . SER A 1 86 ? 11.405 -15.746 -0.555 1.00 53.84 86 SER A N 1
ATOM 650 C CA . SER A 1 86 ? 11.785 -16.886 0.288 1.00 53.84 86 SER A CA 1
ATOM 651 C C . SER A 1 86 ? 11.222 -16.791 1.708 1.00 53.84 86 SER A C 1
ATOM 653 O O . SER A 1 86 ? 10.828 -17.821 2.257 1.00 53.84 86 SER A O 1
ATOM 655 N N . ASP A 1 87 ? 11.090 -15.586 2.266 1.00 61.69 87 ASP A N 1
ATOM 656 C CA . ASP A 1 87 ? 10.532 -15.386 3.612 1.00 61.69 87 ASP A CA 1
ATOM 657 C C . ASP A 1 87 ? 9.011 -15.623 3.634 1.00 61.69 87 ASP A C 1
ATOM 659 O O . ASP A 1 87 ? 8.453 -16.144 4.604 1.00 61.69 87 ASP A O 1
ATOM 663 N N . TYR A 1 88 ? 8.350 -15.406 2.494 1.00 60.00 88 TYR A N 1
ATOM 664 C CA . TYR A 1 88 ? 6.912 -15.629 2.295 1.00 60.00 88 TYR A CA 1
ATOM 665 C C . TYR A 1 88 ? 6.595 -16.791 1.330 1.00 60.00 88 TYR A C 1
ATOM 667 O O . TYR A 1 88 ? 5.487 -16.893 0.807 1.00 60.00 88 TYR A O 1
ATOM 675 N N . SER A 1 89 ? 7.609 -17.638 1.135 1.00 49.97 89 SER A N 1
ATOM 676 C CA . SER A 1 89 ? 7.872 -18.775 0.234 1.00 49.97 89 SER A CA 1
ATOM 677 C C . SER A 1 89 ? 7.090 -19.044 -1.064 1.00 49.97 89 SER A C 1
ATOM 679 O O . SER A 1 89 ? 7.652 -19.774 -1.860 1.00 49.97 89 SER A O 1
ATOM 681 N N . GLU A 1 90 ? 5.907 -18.500 -1.364 1.00 63.28 90 GLU A N 1
ATOM 682 C CA . GLU A 1 90 ? 5.225 -18.659 -2.674 1.00 63.28 90 GLU A CA 1
ATOM 683 C C . GLU A 1 90 ? 4.015 -17.701 -2.778 1.00 63.28 90 GLU A C 1
ATOM 685 O O . GLU A 1 90 ? 2.866 -18.091 -2.978 1.00 63.28 90 GLU A O 1
ATOM 690 N N . LEU A 1 91 ? 4.255 -16.397 -2.586 1.00 67.69 91 LEU A N 1
ATOM 691 C CA . LEU A 1 91 ? 3.182 -15.391 -2.558 1.00 67.69 91 LEU A CA 1
ATOM 692 C C . LEU A 1 91 ? 2.356 -15.314 -3.847 1.00 67.69 91 LEU A C 1
ATOM 694 O O . LEU A 1 91 ? 1.204 -14.904 -3.758 1.00 67.69 91 LEU A O 1
ATOM 698 N N . LEU A 1 92 ? 2.883 -15.754 -4.997 1.00 68.31 92 LEU A N 1
ATOM 699 C CA . LEU A 1 92 ? 2.189 -15.684 -6.289 1.00 68.31 92 LEU A CA 1
ATOM 700 C C . LEU A 1 92 ? 0.787 -16.312 -6.258 1.00 68.31 92 LEU A C 1
ATOM 702 O O . LEU A 1 92 ? -0.151 -15.743 -6.812 1.00 68.31 92 LEU A O 1
ATOM 706 N N . GLU A 1 93 ? 0.615 -17.431 -5.552 1.00 77.88 93 GLU A N 1
ATOM 707 C CA . GLU A 1 93 ? -0.682 -18.113 -5.433 1.00 77.88 93 GLU A CA 1
ATOM 708 C C . GLU A 1 93 ? -1.689 -17.348 -4.557 1.00 77.88 93 GLU A C 1
ATOM 710 O O . GLU A 1 93 ? -2.897 -17.551 -4.656 1.00 77.88 93 GLU A O 1
ATOM 715 N N . ASN A 1 94 ? -1.201 -16.428 -3.722 1.00 85.62 94 ASN A N 1
ATOM 716 C CA . ASN A 1 94 ? -1.996 -15.576 -2.842 1.00 85.62 94 ASN A CA 1
ATOM 717 C C . ASN A 1 94 ? -2.259 -14.185 -3.443 1.00 85.62 94 ASN A C 1
ATOM 719 O O . ASN A 1 94 ? -2.559 -13.244 -2.698 1.00 85.62 94 ASN A O 1
ATOM 723 N N . LYS A 1 95 ? -2.136 -14.034 -4.771 1.00 90.19 95 LYS A N 1
ATOM 724 C CA . LYS A 1 95 ? -2.412 -12.772 -5.469 1.00 90.19 95 LYS A CA 1
ATOM 725 C C . LYS A 1 95 ? -3.849 -12.335 -5.217 1.00 90.19 95 LYS A C 1
ATOM 727 O O . LYS A 1 95 ? -4.793 -13.073 -5.489 1.00 90.19 95 LYS A O 1
ATOM 732 N N . ILE A 1 96 ? -4.009 -11.117 -4.710 1.00 92.38 96 ILE A N 1
ATOM 733 C CA . ILE A 1 96 ? -5.323 -10.512 -4.472 1.00 92.38 96 ILE A CA 1
ATOM 734 C C . ILE A 1 96 ? -5.706 -9.540 -5.588 1.00 92.38 96 ILE A C 1
ATOM 736 O O . ILE A 1 96 ? -6.891 -9.355 -5.864 1.00 92.38 96 ILE A O 1
ATOM 740 N N . LEU A 1 97 ? -4.712 -8.893 -6.201 1.00 93.19 97 LEU A N 1
ATOM 741 C CA . LEU A 1 97 ? -4.905 -7.790 -7.131 1.00 93.19 97 LEU A CA 1
ATOM 742 C C . LEU A 1 97 ? -3.608 -7.510 -7.897 1.00 93.19 97 LEU A C 1
ATOM 744 O O . LEU A 1 97 ? -2.518 -7.680 -7.361 1.00 93.19 97 LEU A O 1
ATOM 748 N N . GLU A 1 98 ? -3.750 -7.038 -9.127 1.00 92.44 98 GLU A N 1
ATOM 749 C CA . GLU A 1 98 ? -2.678 -6.513 -9.970 1.00 92.44 98 GLU A CA 1
ATOM 750 C C . GLU A 1 98 ? -3.197 -5.220 -10.598 1.00 92.44 98 GLU A C 1
ATOM 752 O O . GLU A 1 98 ? -4.326 -5.198 -11.103 1.00 92.44 98 GLU A O 1
ATOM 757 N N . ILE A 1 99 ? -2.437 -4.131 -10.484 1.00 91.44 99 ILE A N 1
ATOM 758 C CA . ILE A 1 99 ? -2.821 -2.819 -11.015 1.00 91.44 99 ILE A CA 1
ATOM 759 C C . ILE A 1 99 ? -1.633 -2.190 -11.715 1.00 91.44 99 ILE A C 1
ATOM 761 O O . ILE A 1 99 ? -0.567 -2.038 -11.131 1.00 91.44 99 ILE A O 1
ATOM 765 N N . THR A 1 100 ? -1.867 -1.731 -12.938 1.00 88.56 100 THR A N 1
ATOM 766 C CA . THR A 1 100 ? -0.949 -0.836 -13.636 1.00 88.56 100 THR A CA 1
ATOM 767 C C . THR A 1 100 ? -1.329 0.611 -13.348 1.00 88.56 100 THR A C 1
ATOM 769 O O . THR A 1 100 ? -2.472 1.015 -13.573 1.00 88.56 100 THR A O 1
ATOM 772 N N . TYR A 1 101 ? -0.365 1.393 -12.878 1.00 83.69 101 TYR A N 1
ATOM 773 C CA . TYR A 1 101 ? -0.490 2.822 -12.651 1.00 83.69 101 TYR A CA 1
ATOM 774 C C . TYR A 1 101 ? 0.744 3.530 -13.225 1.00 83.69 101 TYR A C 1
ATOM 776 O O . TYR A 1 101 ? 1.874 3.297 -12.799 1.00 83.69 101 TYR A O 1
ATOM 784 N N . GLY A 1 102 ? 0.537 4.353 -14.256 1.00 83.88 102 GLY A N 1
ATOM 785 C CA . GLY A 1 102 ? 1.637 4.894 -15.056 1.00 83.88 102 GLY A CA 1
ATOM 786 C C . GLY A 1 102 ? 2.424 3.783 -15.760 1.00 83.88 102 GLY A C 1
ATOM 787 O O . GLY A 1 102 ? 1.847 2.948 -16.455 1.00 83.88 102 GLY A O 1
ATOM 788 N N . ASN A 1 103 ? 3.744 3.787 -15.582 1.00 86.31 103 ASN A N 1
ATOM 789 C CA . ASN A 1 103 ? 4.657 2.737 -16.038 1.00 86.31 103 ASN A CA 1
ATOM 790 C C . ASN A 1 103 ? 4.978 1.713 -14.940 1.00 86.31 103 ASN A C 1
ATOM 792 O O . ASN A 1 103 ? 5.891 0.916 -15.123 1.00 86.31 103 ASN A O 1
ATOM 796 N N . THR A 1 104 ? 4.254 1.720 -13.824 1.00 85.94 104 THR A N 1
ATOM 797 C CA . THR A 1 104 ? 4.471 0.792 -12.715 1.00 85.94 104 THR A CA 1
ATOM 798 C C . THR A 1 104 ? 3.319 -0.195 -12.647 1.00 85.94 104 THR A C 1
ATOM 800 O O . THR A 1 104 ? 2.151 0.171 -12.767 1.00 85.94 104 THR A O 1
ATOM 803 N N . GLU A 1 105 ? 3.636 -1.462 -12.444 1.00 89.38 105 GLU A N 1
ATOM 804 C CA . GLU A 1 105 ? 2.687 -2.505 -12.105 1.00 89.38 105 GLU A CA 1
ATOM 805 C C . GLU A 1 105 ? 2.896 -2.910 -10.647 1.00 89.38 105 GLU A C 1
ATOM 807 O O . GLU A 1 105 ? 3.988 -3.318 -10.251 1.00 89.38 105 GLU A O 1
ATOM 812 N N . GLU A 1 106 ? 1.845 -2.751 -9.848 1.00 89.75 106 GLU A N 1
ATOM 813 C CA . GLU A 1 106 ? 1.805 -3.134 -8.442 1.00 89.75 106 GLU A CA 1
ATOM 814 C C . GLU A 1 106 ? 1.027 -4.439 -8.314 1.00 89.75 106 GLU A C 1
ATOM 816 O O . GLU A 1 106 ? -0.163 -4.522 -8.650 1.00 89.75 106 GLU A O 1
ATOM 821 N N . ILE A 1 107 ? 1.700 -5.463 -7.802 1.00 91.06 107 ILE A N 1
ATOM 822 C CA . ILE A 1 107 ? 1.118 -6.780 -7.585 1.00 91.06 107 ILE A CA 1
ATOM 823 C C . ILE A 1 107 ? 0.958 -7.003 -6.088 1.00 91.06 107 ILE A C 1
ATOM 825 O O . ILE A 1 107 ? 1.925 -6.969 -5.325 1.00 91.06 107 ILE A O 1
ATOM 829 N N . PHE A 1 108 ? -0.280 -7.233 -5.662 1.00 92.00 108 PHE A N 1
ATOM 830 C CA . PHE A 1 108 ? -0.635 -7.367 -4.259 1.00 92.00 108 PHE A CA 1
ATOM 831 C C . PHE A 1 108 ? -0.898 -8.823 -3.891 1.00 92.00 108 PHE A C 1
ATOM 833 O O . PHE A 1 108 ? -1.646 -9.531 -4.575 1.00 92.00 108 PHE A O 1
ATOM 840 N N . PHE A 1 109 ? -0.364 -9.249 -2.750 1.00 90.81 109 PHE A N 1
ATOM 841 C CA . PHE A 1 109 ? -0.476 -10.614 -2.246 1.00 90.81 109 PHE A CA 1
ATOM 842 C C . PHE A 1 109 ? -0.895 -10.632 -0.782 1.00 90.81 109 PHE A C 1
ATOM 844 O O . PHE A 1 109 ? -0.373 -9.879 0.042 1.00 90.81 109 PHE A O 1
ATOM 851 N N . LYS A 1 110 ? -1.798 -11.544 -0.424 1.00 90.94 110 LYS A N 1
ATOM 852 C CA . LYS A 1 110 ? -2.068 -11.853 0.983 1.00 90.94 110 LYS A CA 1
ATOM 853 C C . LYS A 1 110 ? -0.863 -12.593 1.564 1.00 90.94 110 LYS A C 1
ATOM 855 O O . LYS A 1 110 ? -0.474 -13.632 1.035 1.00 90.94 110 LYS A O 1
ATOM 860 N N . VAL A 1 111 ? -0.327 -12.123 2.689 1.00 87.56 111 VAL A N 1
ATOM 861 C CA . VAL A 1 111 ? 0.713 -12.860 3.418 1.00 87.56 111 VAL A CA 1
ATOM 862 C C . VAL A 1 111 ? 0.059 -13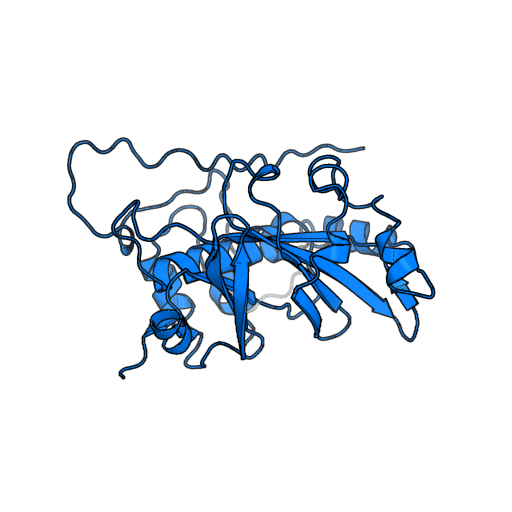.809 4.430 1.00 87.56 111 VAL A C 1
ATOM 864 O O . VAL A 1 111 ? -0.717 -13.348 5.274 1.00 87.56 111 VAL A O 1
ATOM 867 N N . PRO A 1 112 ? 0.345 -15.126 4.388 1.00 85.06 112 PRO A N 1
ATOM 868 C CA . PRO A 1 112 ? -0.159 -16.066 5.387 1.00 85.06 112 PRO A CA 1
ATOM 869 C C . PRO A 1 112 ? 0.280 -15.682 6.806 1.00 85.06 112 PRO A C 1
ATOM 871 O O . PRO A 1 112 ? 1.448 -15.370 7.043 1.00 85.06 112 PRO A O 1
ATOM 874 N N . LEU A 1 113 ? -0.633 -15.762 7.778 1.00 83.94 113 LEU A N 1
ATOM 875 C CA . LEU A 1 113 ? -0.369 -15.339 9.165 1.00 83.94 113 LEU A CA 1
ATOM 876 C C . LEU A 1 113 ? 0.811 -16.088 9.802 1.00 83.94 113 LEU A C 1
ATOM 878 O O . LEU A 1 113 ? 1.611 -15.497 10.529 1.00 83.94 113 LEU A O 1
ATOM 882 N N . SER A 1 114 ? 0.963 -17.370 9.459 1.00 78.81 114 SER A N 1
ATOM 883 C CA . SER A 1 114 ? 2.059 -18.236 9.911 1.00 78.81 114 SER A CA 1
ATOM 884 C C . SER A 1 114 ? 3.450 -17.758 9.480 1.00 78.81 114 SER A C 1
ATOM 886 O O . SER A 1 114 ? 4.445 -18.195 10.056 1.00 78.81 114 SER A O 1
ATOM 888 N N . LYS A 1 115 ? 3.532 -16.869 8.484 1.00 76.38 115 LYS A N 1
ATOM 889 C CA . LYS A 1 115 ? 4.779 -16.333 7.929 1.00 76.38 115 LYS A CA 1
ATOM 890 C C . LYS A 1 115 ? 5.122 -14.929 8.431 1.00 76.38 115 LYS A C 1
ATOM 892 O O . LYS A 1 115 ? 6.240 -14.487 8.218 1.00 76.38 115 LYS A O 1
ATOM 897 N N . ASN A 1 116 ? 4.206 -14.242 9.119 1.00 75.12 116 ASN A N 1
ATOM 898 C CA . ASN A 1 116 ? 4.405 -12.853 9.547 1.00 75.12 116 ASN A CA 1
ATOM 899 C C . ASN A 1 116 ? 4.048 -12.618 11.021 1.00 75.12 116 ASN A C 1
ATOM 901 O O . ASN A 1 116 ? 3.277 -11.721 11.348 1.00 75.12 116 ASN A O 1
ATOM 905 N N . TYR A 1 117 ? 4.565 -13.439 11.937 1.00 73.06 117 TYR A N 1
ATOM 906 C CA . TYR A 1 117 ? 4.328 -13.273 13.382 1.00 73.06 117 TYR A CA 1
ATOM 907 C C . TYR A 1 117 ? 2.833 -13.135 13.757 1.00 73.06 117 TYR A C 1
ATOM 909 O O . TYR A 1 117 ? 2.493 -12.406 14.687 1.00 73.06 117 TYR A O 1
ATOM 917 N N . ASN A 1 118 ? 1.937 -13.806 13.017 1.00 73.88 118 ASN A N 1
ATOM 918 C CA . ASN A 1 118 ? 0.475 -13.697 13.120 1.00 73.88 118 ASN A CA 1
ATOM 919 C C . ASN A 1 118 ? -0.111 -12.300 12.854 1.00 73.88 118 ASN A C 1
ATOM 921 O O . ASN A 1 118 ? -1.250 -12.030 13.229 1.00 73.88 118 ASN A O 1
ATOM 925 N N . LYS A 1 119 ? 0.632 -11.416 12.185 1.00 81.19 119 LYS A N 1
ATOM 926 C CA . LYS A 1 119 ? 0.146 -10.102 11.774 1.00 81.19 119 LYS A CA 1
ATOM 927 C C . LYS A 1 119 ? -0.480 -10.183 10.377 1.00 81.19 119 LYS A C 1
ATOM 929 O O . LYS A 1 119 ? 0.223 -10.534 9.422 1.00 81.19 119 LYS A O 1
ATOM 934 N N . PRO A 1 120 ? -1.772 -9.849 10.233 1.00 87.81 120 PRO A N 1
ATOM 935 C CA . PRO A 1 120 ? -2.421 -9.775 8.931 1.00 87.81 120 PRO A CA 1
ATOM 936 C C . PRO A 1 120 ? -1.820 -8.627 8.125 1.00 87.81 120 PRO A C 1
ATOM 938 O O . PRO A 1 120 ? -1.850 -7.473 8.554 1.00 87.81 120 PRO A O 1
ATOM 941 N N . VAL A 1 121 ? -1.259 -8.947 6.958 1.00 88.44 121 VAL A N 1
ATOM 942 C CA . VAL A 1 121 ? -0.708 -7.959 6.025 1.00 88.44 121 VAL A CA 1
ATOM 943 C C . VAL A 1 121 ? -0.988 -8.356 4.580 1.00 88.44 121 VAL A C 1
ATOM 945 O O . VAL A 1 121 ? -1.070 -9.540 4.236 1.00 88.44 121 VAL A O 1
ATOM 948 N N . VAL A 1 122 ? -1.108 -7.343 3.732 1.00 91.38 122 VAL A N 1
ATOM 949 C CA . VAL A 1 122 ? -1.044 -7.479 2.278 1.00 91.38 122 VAL A CA 1
ATOM 950 C C . VAL A 1 122 ? 0.286 -6.895 1.832 1.00 91.38 122 VAL A C 1
ATOM 952 O O . VAL A 1 122 ? 0.595 -5.754 2.156 1.00 91.38 122 VAL A O 1
ATOM 955 N N . CYS A 1 123 ? 1.071 -7.690 1.118 1.00 88.56 123 CYS A N 1
ATOM 956 C CA . CYS A 1 123 ? 2.320 -7.275 0.496 1.00 88.56 123 CYS A CA 1
ATOM 957 C C . CYS A 1 123 ? 2.026 -6.651 -0.871 1.00 88.56 123 CYS A C 1
ATOM 959 O O . CYS A 1 123 ? 1.195 -7.186 -1.600 1.00 88.56 123 CYS A O 1
ATOM 961 N N . ALA A 1 124 ? 2.732 -5.586 -1.232 1.00 88.19 124 ALA A N 1
ATOM 962 C CA . ALA A 1 124 ? 2.753 -4.995 -2.566 1.00 88.19 124 ALA A CA 1
ATOM 963 C C . ALA A 1 124 ? 4.151 -5.155 -3.163 1.00 88.19 124 ALA A C 1
ATOM 965 O O . ALA A 1 124 ? 5.137 -4.997 -2.444 1.00 88.19 124 ALA A O 1
ATOM 966 N N . LEU A 1 125 ? 4.234 -5.487 -4.446 1.00 88.25 125 LEU A N 1
ATOM 967 C CA . LEU A 1 125 ? 5.486 -5.616 -5.182 1.00 88.25 125 LEU A CA 1
ATOM 968 C C . LEU A 1 125 ? 5.418 -4.795 -6.456 1.00 88.25 125 LEU A C 1
ATOM 970 O O . LEU A 1 125 ? 4.440 -4.897 -7.195 1.00 88.25 125 LEU A O 1
ATOM 974 N N . SER A 1 126 ? 6.477 -4.035 -6.710 1.00 87.75 126 SER A N 1
ATOM 975 C CA . SER A 1 126 ? 6.512 -3.073 -7.811 1.00 87.75 126 SER A CA 1
ATOM 976 C C . SER A 1 126 ? 7.434 -3.519 -8.920 1.00 87.75 126 SER A C 1
ATOM 978 O O . SER A 1 126 ? 8.580 -3.911 -8.678 1.00 87.75 126 SER A O 1
ATOM 980 N N . ILE A 1 127 ? 6.919 -3.401 -10.136 1.00 89.25 127 ILE A N 1
ATOM 981 C CA . ILE A 1 127 ? 7.591 -3.726 -11.385 1.00 89.25 127 ILE A CA 1
ATOM 982 C C . ILE A 1 127 ? 7.426 -2.552 -12.343 1.00 89.25 127 ILE A C 1
ATOM 984 O O . ILE A 1 127 ? 6.340 -1.994 -12.451 1.00 89.25 127 ILE A O 1
ATOM 988 N N . ASN A 1 128 ? 8.474 -2.207 -13.085 1.00 89.25 128 ASN A N 1
ATOM 989 C CA . ASN A 1 128 ? 8.378 -1.223 -14.155 1.00 89.25 128 ASN A CA 1
ATOM 990 C C . ASN A 1 128 ? 7.960 -1.886 -15.470 1.00 89.25 128 ASN A C 1
ATOM 992 O O . ASN A 1 128 ? 8.344 -3.015 -15.772 1.00 89.25 128 ASN A O 1
ATOM 996 N N . LYS A 1 129 ? 7.205 -1.150 -16.279 1.00 89.19 129 LYS A N 1
ATOM 997 C CA . LYS A 1 129 ? 6.768 -1.498 -17.629 1.00 89.19 129 LYS A CA 1
ATOM 998 C C . LYS A 1 129 ? 7.446 -0.562 -18.624 1.00 89.19 129 LYS A C 1
ATOM 1000 O O . LYS A 1 129 ? 7.424 0.655 -18.449 1.00 89.19 129 LYS A O 1
ATOM 1005 N N . ASP A 1 130 ? 8.005 -1.133 -19.683 1.00 89.31 130 ASP A N 1
ATOM 1006 C CA . ASP A 1 130 ? 8.531 -0.394 -20.834 1.00 89.31 130 ASP A CA 1
ATOM 1007 C C . ASP A 1 130 ? 8.098 -1.109 -22.118 1.00 89.31 130 ASP A C 1
ATOM 1009 O O . ASP A 1 130 ? 8.610 -2.175 -22.476 1.00 89.31 130 ASP A O 1
ATOM 1013 N N . GLY A 1 131 ? 7.068 -0.560 -22.768 1.00 87.81 131 GLY A N 1
ATOM 1014 C CA . GLY A 1 131 ? 6.362 -1.233 -23.856 1.00 87.81 131 GLY A CA 1
ATOM 1015 C C . GLY A 1 131 ? 5.797 -2.584 -23.407 1.00 87.81 131 GLY A C 1
ATOM 1016 O O . GLY A 1 131 ? 5.037 -2.656 -22.443 1.00 87.81 131 GLY A O 1
ATOM 1017 N N . ASP A 1 132 ? 6.194 -3.648 -24.104 1.00 90.44 132 ASP A N 1
ATOM 1018 C CA . ASP A 1 132 ? 5.767 -5.021 -23.808 1.00 90.44 132 ASP A CA 1
ATOM 1019 C C . ASP A 1 132 ? 6.644 -5.713 -22.749 1.00 90.44 132 ASP A C 1
ATOM 1021 O O . ASP A 1 132 ? 6.367 -6.850 -22.372 1.00 90.44 132 ASP A O 1
ATOM 1025 N N . LYS A 1 133 ? 7.703 -5.052 -22.261 1.00 94.31 133 LYS A N 1
ATOM 1026 C CA . LYS A 1 133 ? 8.622 -5.621 -21.272 1.00 94.31 133 LYS A CA 1
ATOM 1027 C C . LYS A 1 133 ? 8.270 -5.211 -19.854 1.00 94.31 133 LYS A C 1
ATOM 1029 O O . LYS A 1 133 ? 7.673 -4.162 -19.607 1.00 94.31 133 LYS A O 1
ATOM 1034 N N . CYS A 1 134 ? 8.710 -6.036 -18.916 1.00 93.75 134 CYS A N 1
ATOM 1035 C CA . CYS A 1 134 ? 8.583 -5.790 -17.489 1.00 93.75 134 CYS A CA 1
ATOM 1036 C C . CYS A 1 134 ? 9.924 -5.990 -16.783 1.00 93.75 134 CYS A C 1
ATOM 1038 O O . CYS A 1 134 ? 10.714 -6.854 -17.167 1.00 93.75 134 CYS A O 1
ATOM 1040 N N . SER A 1 135 ? 10.207 -5.164 -15.783 1.00 93.06 135 SER A N 1
ATOM 1041 C CA . SER A 1 135 ? 11.404 -5.323 -14.967 1.00 93.06 135 SER A CA 1
ATOM 1042 C C . SER A 1 135 ? 11.233 -6.451 -13.952 1.00 93.06 135 SER A C 1
ATOM 1044 O O . SER A 1 135 ? 10.113 -6.819 -13.607 1.00 93.06 135 SER A O 1
ATOM 1046 N N . ASN A 1 136 ? 12.323 -6.947 -13.377 1.00 91.25 136 ASN A N 1
ATOM 1047 C CA . ASN A 1 136 ? 12.222 -7.657 -12.109 1.00 91.25 136 ASN A CA 1
ATOM 1048 C C . ASN A 1 136 ? 11.663 -6.736 -10.995 1.00 91.25 136 ASN A C 1
ATOM 1050 O O . ASN A 1 136 ? 11.799 -5.508 -11.076 1.00 91.25 136 ASN A O 1
ATOM 1054 N N . PRO A 1 137 ? 11.041 -7.310 -9.951 1.00 88.50 137 PRO A N 1
ATOM 1055 C CA . PRO A 1 137 ? 10.599 -6.583 -8.768 1.00 88.50 137 PRO A CA 1
ATOM 1056 C C . PRO A 1 137 ? 11.736 -5.816 -8.094 1.00 88.50 137 PRO A C 1
ATOM 1058 O O . PRO A 1 137 ? 12.783 -6.390 -7.787 1.00 88.50 137 PRO A O 1
ATOM 1061 N N . TYR A 1 138 ? 11.503 -4.534 -7.819 1.00 82.62 138 TYR A N 1
ATOM 1062 C CA . TYR A 1 138 ? 12.500 -3.645 -7.208 1.00 82.62 138 TYR A CA 1
ATOM 1063 C C . TYR A 1 138 ? 12.030 -2.998 -5.897 1.00 82.62 138 TYR A C 1
ATOM 1065 O O . TYR A 1 138 ? 12.848 -2.465 -5.148 1.00 82.62 138 TYR A O 1
ATOM 1073 N N . GLY A 1 139 ? 10.730 -3.054 -5.598 1.00 80.25 139 GLY A N 1
ATOM 1074 C CA . GLY A 1 139 ? 10.137 -2.497 -4.383 1.00 80.25 139 GLY A CA 1
ATOM 1075 C C . GLY A 1 139 ? 9.176 -3.465 -3.716 1.00 80.25 139 GLY A C 1
ATOM 1076 O O . GLY A 1 139 ? 8.453 -4.178 -4.414 1.00 80.25 139 GLY A O 1
ATOM 1077 N N . GLN A 1 140 ? 9.170 -3.482 -2.379 1.00 81.44 140 GLN A N 1
ATOM 1078 C CA . GLN A 1 140 ? 8.252 -4.288 -1.578 1.00 81.44 140 GLN A CA 1
ATOM 1079 C C . GLN A 1 140 ? 7.674 -3.502 -0.400 1.00 81.44 140 GLN A C 1
ATOM 1081 O O . GLN A 1 140 ? 8.396 -3.002 0.462 1.00 81.44 140 GLN A O 1
ATOM 1086 N N . GLY A 1 141 ? 6.345 -3.403 -0.362 1.00 81.62 141 GLY A N 1
ATOM 1087 C CA . GLY A 1 141 ? 5.598 -2.626 0.624 1.00 81.62 141 GLY A CA 1
ATOM 1088 C C . GLY A 1 141 ? 4.534 -3.467 1.294 1.00 81.62 141 GLY A C 1
ATOM 1089 O O . GLY A 1 141 ? 4.289 -4.609 0.901 1.00 81.62 141 GLY A O 1
ATOM 1090 N N . TYR A 1 142 ? 3.915 -2.932 2.345 1.00 84.38 142 TYR A N 1
ATOM 1091 C CA . TYR A 1 142 ? 2.926 -3.705 3.092 1.00 84.38 142 TYR A CA 1
ATOM 1092 C C . TYR A 1 142 ? 1.817 -2.828 3.657 1.00 84.38 142 TYR A C 1
ATOM 1094 O O . TYR A 1 142 ? 2.099 -1.979 4.506 1.00 84.38 142 TYR A O 1
ATOM 1102 N N . ALA A 1 143 ? 0.575 -3.145 3.285 1.00 89.62 143 ALA A N 1
ATOM 1103 C CA . ALA A 1 143 ? -0.621 -2.724 4.001 1.00 89.62 143 ALA A CA 1
ATOM 1104 C C . ALA A 1 143 ? -0.759 -3.559 5.275 1.00 89.62 143 ALA A C 1
ATOM 1106 O O . ALA A 1 143 ? -0.934 -4.783 5.218 1.00 89.62 143 ALA A O 1
ATOM 1107 N N . ILE A 1 144 ? -0.680 -2.898 6.427 1.00 84.56 144 ILE A N 1
ATOM 1108 C CA . ILE A 1 144 ? -0.798 -3.547 7.731 1.00 84.56 144 ILE A CA 1
ATOM 1109 C C . ILE A 1 144 ? -2.220 -3.371 8.242 1.00 84.56 144 ILE A C 1
ATOM 1111 O O . ILE A 1 144 ? -2.726 -2.254 8.314 1.00 84.56 144 ILE A O 1
ATOM 1115 N N . PHE A 1 145 ? -2.832 -4.479 8.655 1.00 87.00 145 PHE A N 1
ATOM 1116 C CA . PHE A 1 145 ? -4.110 -4.460 9.348 1.00 87.00 145 PHE A CA 1
ATOM 1117 C C . PHE A 1 145 ? -3.831 -4.550 10.845 1.00 87.00 145 PHE A C 1
ATOM 1119 O O . PHE A 1 145 ? -3.400 -5.592 11.345 1.00 87.00 145 PHE A O 1
ATOM 1126 N N . LYS A 1 146 ? -4.027 -3.450 11.569 1.00 72.94 146 LYS A N 1
ATOM 1127 C CA . LYS A 1 146 ? -3.942 -3.481 13.030 1.00 72.94 146 LYS A CA 1
ATOM 1128 C C . LYS A 1 146 ? -5.279 -3.952 13.612 1.00 72.94 146 LYS A C 1
ATOM 1130 O O . LYS A 1 146 ? -6.317 -3.507 13.125 1.00 72.94 146 LYS A O 1
ATOM 1135 N N . PRO A 1 147 ? -5.273 -4.838 14.623 1.00 61.94 147 PRO A N 1
ATOM 1136 C CA . PRO A 1 147 ? -6.495 -5.210 15.320 1.00 61.94 147 PRO A CA 1
ATOM 1137 C C . PRO A 1 147 ? -7.093 -3.980 16.005 1.00 61.94 147 PRO A C 1
ATOM 1139 O O . PRO A 1 147 ? -6.380 -3.267 16.712 1.00 61.94 147 PRO A O 1
ATOM 1142 N N . ALA A 1 148 ? -8.404 -3.772 15.876 1.00 55.41 148 ALA A N 1
ATOM 1143 C CA . ALA A 1 148 ? -9.100 -2.693 16.590 1.00 55.41 148 ALA A CA 1
ATOM 1144 C C . ALA A 1 148 ? -9.054 -2.859 18.128 1.00 55.41 148 ALA A C 1
ATOM 1146 O O . ALA A 1 148 ? -9.353 -1.933 18.874 1.00 55.41 148 ALA A O 1
ATOM 1147 N N . ALA A 1 149 ? -8.701 -4.054 18.614 1.00 52.94 149 ALA A N 1
ATOM 1148 C CA . ALA A 1 149 ? -8.771 -4.429 20.024 1.00 52.94 149 ALA A CA 1
ATOM 1149 C C . ALA A 1 149 ? -7.609 -3.916 20.894 1.00 52.94 149 ALA A C 1
ATOM 1151 O O . ALA A 1 149 ? -7.704 -4.027 22.117 1.00 52.94 149 ALA A O 1
ATOM 1152 N N . ASP A 1 150 ? -6.530 -3.387 20.304 1.00 51.22 150 ASP A N 1
ATOM 1153 C CA . ASP A 1 150 ? -5.303 -3.133 21.064 1.00 51.22 150 ASP A CA 1
ATOM 1154 C C . ASP A 1 150 ? -5.215 -1.722 21.693 1.00 51.22 150 ASP A C 1
ATOM 1156 O O . ASP A 1 150 ? -4.650 -1.631 22.778 1.00 51.22 150 ASP A O 1
ATOM 1160 N N . TYR A 1 151 ? -5.783 -0.640 21.127 1.00 51.75 151 TYR A N 1
ATOM 1161 C CA . TYR A 1 151 ? -5.638 0.746 21.648 1.00 51.75 151 TYR A CA 1
ATOM 1162 C C . TYR A 1 151 ? -6.717 1.725 21.107 1.00 51.75 151 TYR A C 1
ATOM 1164 O O . TYR A 1 151 ? -7.508 1.332 20.258 1.00 51.75 151 TYR A O 1
ATOM 1172 N N . ASP A 1 152 ? -6.726 2.991 21.573 1.00 64.75 152 ASP A N 1
ATOM 1173 C CA . ASP A 1 152 ? -7.548 4.152 21.122 1.00 64.75 152 ASP A CA 1
ATOM 1174 C C . ASP A 1 152 ? -7.308 4.566 19.639 1.00 64.75 152 ASP A C 1
ATOM 1176 O O . ASP A 1 152 ? -7.174 5.751 19.332 1.00 64.75 152 ASP A O 1
ATOM 1180 N N . TYR A 1 153 ? -7.180 3.594 18.735 1.00 77.06 153 TYR A N 1
ATOM 1181 C CA . TYR A 1 153 ? -6.840 3.743 17.319 1.00 77.06 153 TYR A CA 1
ATOM 1182 C C . TYR A 1 153 ? -8.108 3.702 16.468 1.00 77.06 153 TYR A C 1
ATOM 1184 O O . TYR A 1 153 ? -8.886 2.752 16.580 1.00 77.06 153 TYR A O 1
ATOM 1192 N N . ASP A 1 154 ? -8.302 4.684 15.595 1.00 86.94 154 ASP A N 1
ATOM 1193 C CA . ASP A 1 154 ? -9.378 4.659 14.609 1.00 86.94 154 ASP A CA 1
ATOM 1194 C C . ASP A 1 154 ? -8.872 4.376 13.185 1.00 86.94 154 ASP A C 1
ATOM 1196 O O . ASP A 1 154 ? -7.681 4.190 12.910 1.00 86.94 154 ASP A O 1
ATOM 1200 N N . VAL A 1 155 ? -9.815 4.286 12.249 1.00 90.56 155 VAL A N 1
ATOM 1201 C CA . VAL A 1 155 ? -9.511 4.011 10.843 1.00 90.56 155 VAL A CA 1
ATOM 1202 C C . VAL A 1 155 ? -8.647 5.110 10.197 1.00 90.56 155 VAL A C 1
ATOM 1204 O O . VAL A 1 155 ? -7.898 4.812 9.264 1.00 90.56 155 VAL A O 1
ATOM 1207 N N . LEU A 1 156 ? -8.716 6.362 10.672 1.00 92.31 156 LEU A N 1
ATOM 1208 C CA . LEU A 1 156 ? -7.884 7.453 10.158 1.00 92.31 156 LEU A CA 1
ATOM 1209 C C . LEU A 1 156 ? -6.453 7.328 10.670 1.00 92.31 156 LEU A C 1
ATOM 1211 O O . LEU A 1 156 ? -5.536 7.460 9.865 1.00 92.31 156 LEU A O 1
ATOM 1215 N N . ASP A 1 157 ? -6.258 6.959 11.938 1.00 87.88 157 ASP A N 1
ATOM 1216 C CA . ASP A 1 157 ? -4.927 6.660 12.485 1.00 87.88 157 ASP A CA 1
ATOM 1217 C C . ASP A 1 157 ? -4.250 5.534 11.679 1.00 87.88 157 ASP A C 1
ATOM 1219 O O . ASP A 1 157 ? -3.070 5.596 11.317 1.00 87.88 157 ASP A O 1
ATOM 1223 N N . SER A 1 158 ? -5.025 4.505 11.316 1.00 88.94 158 SER A N 1
ATOM 1224 C CA . SER A 1 158 ? -4.556 3.422 10.447 1.00 88.94 158 SER A CA 1
ATOM 1225 C C . SER A 1 158 ? -4.243 3.885 9.031 1.00 88.94 158 SER A C 1
ATOM 1227 O O . SER A 1 158 ? -3.242 3.445 8.454 1.00 88.94 158 SER A O 1
ATOM 1229 N N . ALA A 1 159 ? -5.054 4.781 8.469 1.00 92.44 159 ALA A N 1
ATOM 1230 C CA . ALA A 1 159 ? -4.777 5.365 7.168 1.00 92.44 159 ALA A CA 1
ATOM 1231 C C . ALA A 1 159 ? -3.489 6.194 7.193 1.00 92.44 159 ALA A C 1
ATOM 1233 O O . ALA A 1 159 ? -2.631 5.979 6.341 1.00 92.44 159 ALA A O 1
ATOM 1234 N N . VAL A 1 160 ? -3.308 7.061 8.192 1.00 90.69 160 VAL A N 1
ATOM 1235 C CA . VAL A 1 160 ? -2.094 7.868 8.370 1.00 90.69 160 VAL A CA 1
ATOM 1236 C C . VAL A 1 160 ? -0.856 6.985 8.401 1.00 90.69 160 VAL A C 1
ATOM 1238 O O . VAL A 1 160 ? 0.067 7.223 7.630 1.00 90.69 160 VAL A O 1
ATOM 1241 N N . GLU A 1 161 ? -0.832 5.946 9.235 1.00 86.38 161 GLU A N 1
ATOM 1242 C CA . GLU A 1 161 ? 0.350 5.090 9.374 1.00 86.38 161 GLU A CA 1
ATOM 1243 C C . GLU A 1 161 ? 0.699 4.350 8.077 1.00 86.38 161 GLU A C 1
ATOM 1245 O O . GLU A 1 161 ? 1.872 4.285 7.701 1.00 86.38 161 GLU A O 1
ATOM 1250 N N . ASN A 1 162 ? -0.303 3.813 7.374 1.00 89.38 162 ASN A N 1
ATOM 1251 C CA . ASN A 1 162 ? -0.069 3.141 6.098 1.00 89.38 162 ASN A CA 1
ATOM 1252 C C . ASN A 1 162 ? 0.445 4.135 5.037 1.00 89.38 162 ASN A C 1
ATOM 1254 O O . ASN A 1 162 ? 1.460 3.868 4.400 1.00 89.38 162 ASN A O 1
ATOM 1258 N N . LEU A 1 163 ? -0.182 5.310 4.901 1.00 90.38 163 LEU A N 1
ATOM 1259 C CA . LEU A 1 163 ? 0.236 6.339 3.939 1.00 90.38 163 LEU A CA 1
ATOM 1260 C C . LEU A 1 163 ? 1.631 6.895 4.255 1.00 90.38 163 LEU A C 1
ATOM 1262 O O . LEU A 1 163 ? 2.458 7.054 3.362 1.00 90.38 163 LEU A O 1
ATOM 1266 N N . MET A 1 164 ? 1.916 7.156 5.530 1.00 85.19 164 MET A N 1
ATOM 1267 C CA . MET A 1 164 ? 3.230 7.588 5.993 1.00 85.19 164 MET A CA 1
ATOM 1268 C C . MET A 1 164 ? 4.319 6.583 5.657 1.00 85.19 164 MET A C 1
ATOM 1270 O O . MET A 1 164 ? 5.408 6.972 5.242 1.00 85.19 164 MET A O 1
ATOM 1274 N N . LYS A 1 165 ? 4.050 5.297 5.896 1.00 79.31 165 LYS A N 1
ATOM 1275 C CA . LYS A 1 165 ? 5.006 4.234 5.617 1.00 79.31 165 LYS A CA 1
ATOM 1276 C C . LYS A 1 165 ? 5.331 4.188 4.129 1.00 79.31 165 LYS A C 1
ATOM 1278 O O . LYS A 1 165 ? 6.508 4.085 3.791 1.00 79.31 165 LYS A O 1
ATOM 1283 N N . GLU A 1 166 ? 4.320 4.317 3.271 1.00 79.69 166 GLU A N 1
ATOM 1284 C CA . GLU A 1 166 ? 4.534 4.409 1.828 1.00 79.69 166 GLU A CA 1
ATOM 1285 C C . GLU A 1 166 ? 5.388 5.634 1.476 1.00 79.69 166 GLU A C 1
ATOM 1287 O O . GLU A 1 166 ? 6.436 5.489 0.851 1.00 79.69 166 GLU A O 1
ATOM 1292 N N . TYR A 1 167 ? 5.039 6.822 1.976 1.00 80.62 167 TYR A N 1
ATOM 1293 C CA . TYR A 1 167 ? 5.813 8.034 1.698 1.00 80.62 167 TYR A CA 1
ATOM 1294 C C . TYR A 1 167 ? 7.270 7.937 2.189 1.00 80.62 167 TYR A C 1
ATOM 1296 O O . TYR A 1 167 ? 8.211 8.230 1.453 1.00 80.62 167 TYR A O 1
ATOM 1304 N N . TYR A 1 168 ? 7.498 7.496 3.427 1.00 70.94 168 TYR A N 1
ATOM 1305 C CA . TYR A 1 168 ? 8.842 7.430 4.003 1.00 70.94 168 TYR A CA 1
ATOM 1306 C C . TYR A 1 168 ? 9.727 6.400 3.287 1.00 70.94 168 TYR A C 1
ATOM 1308 O O . TYR A 1 168 ? 10.882 6.688 2.965 1.00 70.94 168 TYR A O 1
ATOM 1316 N N . LEU A 1 169 ? 9.195 5.204 3.010 1.00 63.66 169 LEU A N 1
ATOM 1317 C CA . LEU A 1 169 ? 9.963 4.141 2.361 1.00 63.66 169 LEU A CA 1
ATOM 1318 C C . LEU A 1 169 ? 10.223 4.439 0.881 1.00 63.66 169 LEU A C 1
ATOM 1320 O O . LEU A 1 169 ? 11.339 4.209 0.408 1.00 63.66 169 LEU A O 1
ATOM 1324 N N . TYR A 1 170 ? 9.237 4.971 0.158 1.00 65.19 170 TYR A N 1
ATOM 1325 C CA . TYR A 1 170 ? 9.321 5.088 -1.299 1.00 65.19 170 TYR A CA 1
ATOM 1326 C C . TYR A 1 170 ? 9.735 6.467 -1.793 1.00 65.19 170 TYR A C 1
ATOM 1328 O O . TYR A 1 170 ? 10.569 6.541 -2.700 1.00 65.19 170 TYR A O 1
ATOM 1336 N N . ASP A 1 171 ? 9.236 7.535 -1.173 1.00 64.31 171 ASP A N 1
ATOM 1337 C CA . ASP A 1 171 ? 9.498 8.904 -1.624 1.00 64.31 171 ASP A CA 1
ATOM 1338 C C . ASP A 1 171 ? 10.681 9.543 -0.885 1.00 64.31 171 ASP A C 1
ATOM 1340 O O . ASP A 1 171 ? 11.444 10.301 -1.488 1.00 64.31 171 ASP A O 1
ATOM 1344 N N . LEU A 1 172 ? 10.865 9.241 0.409 1.00 62.81 172 LEU A N 1
ATOM 1345 C CA . LEU A 1 172 ? 11.879 9.908 1.234 1.00 62.81 172 LEU A CA 1
ATOM 1346 C C . LEU A 1 172 ? 13.251 9.217 1.213 1.00 62.81 172 LEU A C 1
ATOM 1348 O O . LEU A 1 172 ? 14.263 9.891 1.016 1.00 62.81 172 LEU A O 1
ATOM 1352 N N . ILE A 1 173 ? 13.298 7.899 1.448 1.00 57.72 173 ILE A N 1
ATOM 1353 C CA . ILE A 1 173 ? 14.561 7.160 1.646 1.00 57.72 173 ILE A CA 1
ATOM 1354 C C . ILE A 1 173 ? 14.968 6.321 0.440 1.00 57.72 173 ILE A C 1
ATOM 1356 O O . ILE A 1 173 ? 16.144 6.299 0.080 1.00 57.72 173 ILE A O 1
ATOM 1360 N N . GLY A 1 174 ? 14.045 5.545 -0.122 1.00 52.34 174 GLY A N 1
ATOM 1361 C CA . GLY A 1 174 ? 14.469 4.273 -0.698 1.00 52.34 174 GLY A CA 1
ATOM 1362 C C . GLY A 1 174 ? 14.514 4.203 -2.208 1.00 52.34 174 GLY A C 1
ATOM 1363 O O . GLY A 1 174 ? 15.455 3.622 -2.745 1.00 52.34 174 GLY A O 1
ATOM 1364 N N . GLN A 1 175 ? 13.480 4.680 -2.904 1.00 52.84 175 GLN A N 1
ATOM 1365 C CA . GLN A 1 175 ? 13.214 4.100 -4.224 1.00 52.84 175 GLN A CA 1
ATOM 1366 C C . GLN A 1 175 ? 12.767 5.062 -5.312 1.00 52.84 175 GLN A C 1
ATOM 1368 O O . GLN A 1 175 ? 12.771 4.622 -6.458 1.00 52.84 175 GLN A O 1
ATOM 1373 N N . ASN A 1 176 ? 12.421 6.318 -4.972 1.00 49.91 176 ASN A N 1
ATOM 1374 C CA . ASN A 1 176 ? 11.875 7.355 -5.858 1.00 49.91 176 ASN A CA 1
ATOM 1375 C C . ASN A 1 176 ? 11.236 6.718 -7.094 1.00 49.91 176 ASN A C 1
ATOM 1377 O O . ASN A 1 176 ? 11.850 6.679 -8.165 1.00 49.91 176 ASN A O 1
ATOM 1381 N N . ARG A 1 177 ? 10.018 6.178 -6.924 1.00 50.72 177 ARG A N 1
ATOM 1382 C CA . ARG A 1 177 ? 9.235 5.503 -7.977 1.00 50.72 177 ARG A CA 1
ATOM 1383 C C . ARG A 1 177 ? 8.963 6.387 -9.210 1.00 50.72 177 ARG A C 1
ATOM 1385 O O . ARG A 1 177 ? 8.200 5.995 -10.079 1.00 50.72 177 ARG A O 1
ATOM 1392 N N . GLY A 1 178 ? 9.608 7.551 -9.327 1.00 44.00 178 GLY A N 1
ATOM 1393 C CA . GLY A 1 178 ? 9.670 8.327 -10.551 1.00 44.00 178 GLY A CA 1
ATOM 1394 C C . GLY A 1 178 ? 8.292 8.800 -10.972 1.00 44.00 178 GLY A C 1
ATOM 1395 O O . GLY A 1 178 ? 7.974 8.750 -12.153 1.00 44.00 178 GLY A O 1
ATOM 1396 N N . GLY A 1 179 ? 7.467 9.229 -10.021 1.00 50.09 179 GLY A N 1
ATOM 1397 C CA . GLY A 1 179 ? 6.112 9.666 -10.310 1.00 50.09 179 GLY A CA 1
ATOM 1398 C C . GLY A 1 179 ? 5.088 9.112 -9.339 1.00 50.09 179 GLY A C 1
ATOM 1399 O O . GLY A 1 179 ? 5.398 8.405 -8.382 1.00 50.09 179 GLY A O 1
ATOM 1400 N N . GLU A 1 180 ? 3.857 9.528 -9.598 1.00 61.16 180 GLU A N 1
ATOM 1401 C CA . GLU A 1 180 ? 2.652 9.133 -8.890 1.00 61.16 180 GLU A CA 1
ATOM 1402 C C . GLU A 1 180 ? 2.623 7.603 -8.662 1.00 61.16 180 GLU A C 1
ATOM 1404 O O . GLU A 1 180 ? 2.792 6.822 -9.598 1.00 61.16 180 GLU A O 1
ATOM 1409 N N . HIS A 1 181 ? 2.414 7.172 -7.418 1.00 72.94 181 HIS A N 1
ATOM 1410 C CA . HIS A 1 181 ? 2.291 5.765 -7.039 1.00 72.94 181 HIS A CA 1
ATOM 1411 C C . HIS A 1 181 ? 0.955 5.517 -6.331 1.00 72.94 181 HIS A C 1
ATOM 1413 O O . HIS A 1 181 ? 0.270 6.452 -5.904 1.00 72.94 181 HIS A O 1
ATOM 1419 N N . LEU A 1 182 ? 0.574 4.242 -6.222 1.00 86.75 182 LEU A N 1
ATOM 1420 C CA . LEU A 1 182 ? -0.625 3.852 -5.491 1.00 86.75 182 LEU A CA 1
ATOM 1421 C C . LEU A 1 182 ? -0.395 3.994 -3.992 1.00 86.75 182 LEU A C 1
ATOM 1423 O O . LEU A 1 182 ? 0.534 3.416 -3.436 1.00 86.75 182 LEU A O 1
ATOM 1427 N N . TRP A 1 183 ? -1.315 4.680 -3.334 1.00 90.25 183 TRP A N 1
ATOM 1428 C CA . TRP A 1 183 ? -1.395 4.733 -1.884 1.00 90.25 183 TRP A CA 1
ATOM 1429 C C . TRP A 1 183 ? -2.306 3.618 -1.404 1.00 90.25 183 TRP A C 1
ATOM 1431 O O 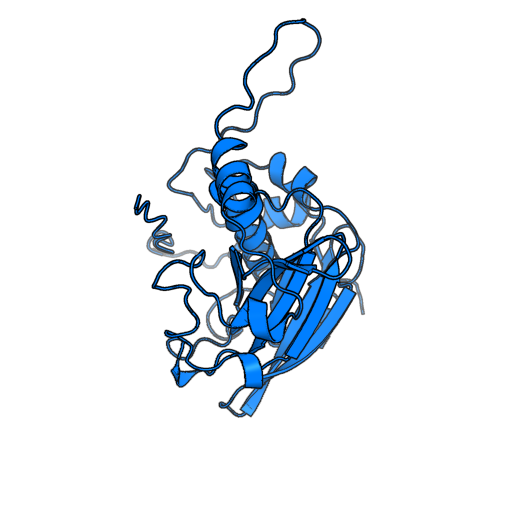. TRP A 1 183 ? -3.365 3.407 -1.992 1.00 90.25 183 TRP A O 1
ATOM 1441 N N . TYR A 1 184 ? -1.951 2.899 -0.348 1.00 93.50 184 TYR A N 1
ATOM 1442 C CA . TYR A 1 184 ? -2.773 1.782 0.106 1.00 93.50 184 TYR A CA 1
ATOM 1443 C C . TYR A 1 184 ? -2.669 1.543 1.603 1.00 93.50 184 TYR A C 1
ATOM 1445 O O . TYR A 1 184 ? -1.732 1.983 2.259 1.00 93.50 184 TYR A O 1
ATOM 1453 N N . GLY A 1 185 ? -3.642 0.812 2.135 1.00 93.81 185 GLY A N 1
ATOM 1454 C CA . GLY A 1 185 ? -3.699 0.434 3.538 1.00 93.81 185 GLY A CA 1
ATOM 1455 C C . GLY A 1 185 ? -4.730 -0.657 3.788 1.00 93.81 185 GLY A C 1
ATOM 1456 O O . GLY A 1 185 ? -5.285 -1.251 2.859 1.00 93.81 185 GLY A O 1
ATOM 1457 N N . GLY A 1 186 ? -4.974 -0.955 5.060 1.00 93.12 186 GLY A N 1
ATOM 1458 C CA . GLY A 1 186 ? -5.914 -1.997 5.450 1.00 93.12 186 GLY A CA 1
ATOM 1459 C C . GLY A 1 186 ? -6.574 -1.715 6.790 1.00 93.12 186 GLY A C 1
ATOM 1460 O O . GLY A 1 186 ? -5.944 -1.173 7.690 1.00 93.12 186 GLY A O 1
ATOM 1461 N N . TRP A 1 187 ? -7.840 -2.107 6.925 1.00 93.25 187 TRP A N 1
ATOM 1462 C CA . TRP A 1 187 ? -8.596 -2.000 8.175 1.00 93.25 187 TRP A CA 1
ATOM 1463 C C . TRP A 1 187 ? -9.580 -3.165 8.335 1.00 93.25 187 TRP A C 1
ATOM 1465 O O . TRP A 1 187 ? -9.890 -3.863 7.369 1.00 93.25 187 TRP A O 1
ATOM 1475 N N . GLU A 1 188 ? -10.060 -3.422 9.551 1.00 90.75 188 GLU A N 1
ATOM 1476 C CA . GLU A 1 188 ? -10.937 -4.570 9.832 1.00 90.75 188 GLU A CA 1
ATOM 1477 C C . GLU A 1 188 ? -12.425 -4.286 9.576 1.00 90.75 188 GLU A C 1
ATOM 1479 O O . GLU A 1 188 ? -13.176 -5.221 9.304 1.00 90.75 188 GLU A O 1
ATOM 1484 N N . ASN A 1 189 ? -12.857 -3.022 9.607 1.00 90.81 189 ASN A N 1
ATOM 1485 C CA . ASN A 1 189 ? -14.260 -2.635 9.442 1.00 90.81 189 ASN A CA 1
ATOM 1486 C C . ASN A 1 189 ? -14.531 -2.021 8.057 1.00 90.81 189 ASN A C 1
ATOM 1488 O O . ASN A 1 189 ? -14.027 -0.948 7.733 1.00 90.81 189 ASN A O 1
ATOM 1492 N N . GLU A 1 190 ? -15.357 -2.685 7.246 1.00 94.12 190 GLU A N 1
ATOM 1493 C CA . GLU A 1 190 ? -15.688 -2.241 5.886 1.00 94.12 190 GLU A CA 1
ATOM 1494 C C . GLU A 1 190 ? -16.369 -0.871 5.848 1.00 94.12 190 GLU A C 1
ATOM 1496 O O . GLU A 1 190 ? -16.069 -0.049 4.980 1.00 94.12 190 GLU A O 1
ATOM 1501 N N . ASP A 1 191 ? -17.301 -0.634 6.769 1.00 93.75 191 ASP A N 1
ATOM 1502 C CA . ASP A 1 191 ? -18.141 0.560 6.754 1.00 93.75 191 ASP A CA 1
ATOM 1503 C C . ASP A 1 191 ? -17.332 1.799 7.137 1.00 93.75 191 ASP A C 1
ATOM 1505 O O . ASP A 1 191 ? -17.515 2.865 6.550 1.00 93.75 191 ASP A O 1
ATOM 1509 N N . GLU A 1 192 ? -16.351 1.645 8.026 1.00 94.06 192 GLU A N 1
ATOM 1510 C CA . GLU A 1 192 ? -15.377 2.696 8.321 1.00 94.06 192 GLU A CA 1
ATOM 1511 C C . GLU A 1 192 ? -14.487 2.993 7.107 1.00 94.06 192 GLU A C 1
ATOM 1513 O O . GLU A 1 192 ? -14.332 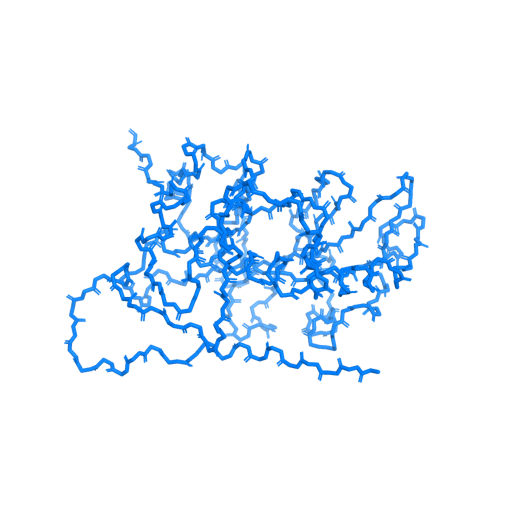4.158 6.737 1.00 94.06 192 GLU A O 1
ATOM 1518 N N . VAL A 1 193 ? -13.986 1.964 6.406 1.00 95.19 193 VAL A N 1
ATOM 1519 C CA . VAL A 1 193 ? -13.161 2.158 5.195 1.00 95.19 193 VAL A CA 1
ATOM 1520 C C . VAL A 1 193 ? -13.932 2.881 4.089 1.00 95.19 193 VAL A C 1
ATOM 1522 O O . VAL A 1 193 ? -13.395 3.788 3.454 1.00 95.19 193 VAL A O 1
ATOM 1525 N N . LYS A 1 194 ? -15.210 2.543 3.869 1.00 96.81 194 LYS A N 1
ATOM 1526 C CA . LYS A 1 194 ? -16.077 3.221 2.880 1.00 96.81 194 LYS A CA 1
ATOM 1527 C C . LYS A 1 194 ? -16.242 4.717 3.156 1.00 96.81 194 LYS A C 1
ATOM 1529 O O . LYS A 1 194 ? -16.487 5.506 2.233 1.00 96.81 194 LYS A O 1
ATOM 1534 N N . ARG A 1 195 ? -16.131 5.120 4.420 1.00 96.81 195 ARG A N 1
ATOM 1535 C CA . ARG A 1 195 ? -16.303 6.507 4.852 1.00 96.81 195 ARG A CA 1
ATOM 1536 C C . ARG A 1 195 ? -15.008 7.310 4.826 1.00 96.81 195 ARG A C 1
ATOM 1538 O O . ARG A 1 195 ? -15.108 8.534 4.826 1.00 96.81 195 ARG A O 1
ATOM 1545 N N . ILE A 1 196 ? -13.840 6.672 4.708 1.00 96.88 196 ILE A N 1
ATOM 1546 C CA . ILE A 1 196 ? -12.563 7.378 4.530 1.00 96.88 196 ILE A CA 1
ATOM 1547 C C . ILE A 1 196 ? -12.663 8.324 3.328 1.00 96.88 196 ILE A C 1
ATOM 1549 O O . ILE A 1 196 ? -13.121 7.955 2.237 1.00 96.88 196 ILE A O 1
ATOM 1553 N N . ARG A 1 197 ? -12.217 9.559 3.529 1.00 97.25 197 ARG A N 1
ATOM 1554 C CA . ARG A 1 197 ? -11.934 10.533 2.480 1.00 97.25 197 ARG A CA 1
ATOM 1555 C C . ARG A 1 197 ? -10.478 10.954 2.590 1.00 97.25 197 ARG A C 1
ATOM 1557 O O . ARG A 1 197 ? -10.029 11.274 3.680 1.00 97.25 197 ARG A O 1
ATOM 1564 N N . ILE A 1 198 ? -9.774 10.965 1.465 1.00 96.12 198 ILE A N 1
ATOM 1565 C CA . ILE A 1 198 ? -8.384 11.405 1.319 1.00 96.12 198 ILE A CA 1
ATOM 1566 C C . ILE A 1 198 ? -8.401 12.559 0.320 1.00 96.12 198 ILE A C 1
ATOM 1568 O O . ILE A 1 198 ? -8.916 12.382 -0.786 1.00 96.12 198 ILE A O 1
ATOM 1572 N N . ALA A 1 199 ? -7.929 13.751 0.701 1.00 93.50 199 ALA A N 1
ATOM 1573 C CA . ALA A 1 199 ? -8.090 14.956 -0.126 1.00 93.50 199 ALA A CA 1
ATOM 1574 C C . ALA A 1 199 ? -9.549 15.170 -0.602 1.00 93.50 199 ALA A C 1
ATOM 1576 O O . ALA A 1 199 ? -9.806 15.513 -1.755 1.00 93.50 199 ALA A O 1
ATOM 1577 N N . GLY A 1 200 ? -10.525 14.870 0.267 1.00 94.50 200 GLY A N 1
ATOM 1578 C CA . GLY A 1 200 ? -11.962 14.941 -0.038 1.00 94.50 200 GLY A CA 1
ATOM 1579 C C . GLY A 1 200 ? -12.519 13.812 -0.922 1.00 94.50 200 GLY A C 1
ATOM 1580 O O . GLY A 1 200 ? -13.732 13.728 -1.119 1.00 94.50 200 GLY A O 1
ATOM 1581 N N . ASN A 1 201 ? -11.679 12.906 -1.424 1.00 96.25 201 ASN A N 1
ATOM 1582 C CA . ASN A 1 201 ? -12.083 11.817 -2.308 1.00 96.25 201 ASN A CA 1
ATOM 1583 C C . ASN A 1 201 ? -12.237 10.493 -1.547 1.00 96.25 201 ASN A C 1
ATOM 1585 O O . ASN A 1 201 ? -11.411 10.193 -0.690 1.00 96.25 201 ASN A O 1
ATOM 1589 N N . PRO A 1 202 ? -13.228 9.639 -1.869 1.00 96.69 202 PRO A N 1
ATOM 1590 C CA . PRO A 1 202 ? -13.250 8.285 -1.323 1.00 96.69 202 PRO A CA 1
ATOM 1591 C C . PRO A 1 202 ? -12.044 7.489 -1.828 1.00 96.69 202 PRO A C 1
ATOM 1593 O O . PRO A 1 202 ? -11.561 7.754 -2.938 1.00 96.69 202 PRO A O 1
ATOM 1596 N N .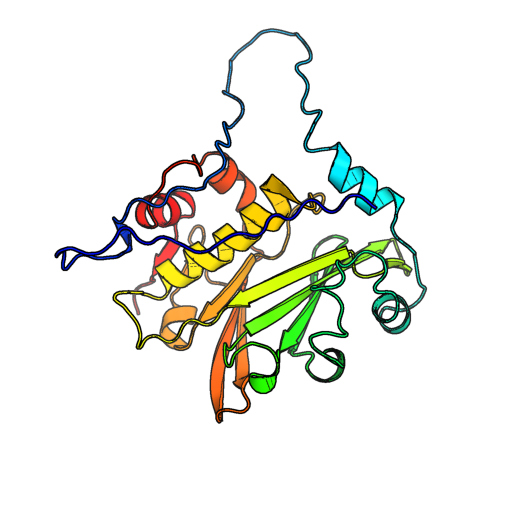 VAL A 1 203 ? -11.627 6.474 -1.065 1.00 96.69 203 VAL A N 1
ATOM 1597 C CA . VAL A 1 203 ? -10.672 5.461 -1.547 1.00 96.69 203 VAL A CA 1
ATOM 1598 C C . VAL A 1 203 ? -11.115 4.904 -2.904 1.00 96.69 203 VAL A C 1
ATOM 1600 O O . VAL A 1 203 ? -12.307 4.873 -3.227 1.00 96.69 203 VAL A O 1
ATOM 1603 N N . THR A 1 204 ? -10.160 4.513 -3.741 1.00 95.75 204 THR A N 1
ATOM 1604 C CA . THR A 1 204 ? -10.446 4.099 -5.119 1.00 95.75 204 THR A CA 1
ATOM 1605 C C . THR A 1 204 ? -11.126 2.740 -5.157 1.00 95.75 204 THR A C 1
ATOM 1607 O O . THR A 1 204 ? -12.113 2.559 -5.873 1.00 95.75 204 THR A O 1
ATOM 1610 N N . LYS A 1 205 ? -10.639 1.790 -4.358 1.00 96.75 205 LYS A N 1
ATOM 1611 C CA . LYS A 1 205 ? -11.239 0.462 -4.249 1.00 96.75 205 LYS A CA 1
ATOM 1612 C C . LYS A 1 205 ? -11.028 -0.110 -2.862 1.00 96.75 205 LYS A C 1
ATOM 1614 O O . LYS A 1 205 ? -10.020 0.167 -2.221 1.00 96.75 205 LYS A O 1
ATOM 1619 N N . ILE A 1 206 ? -11.967 -0.958 -2.462 1.00 97.69 206 ILE A N 1
ATOM 1620 C CA . ILE A 1 206 ? -11.923 -1.755 -1.240 1.00 97.69 206 ILE A CA 1
ATOM 1621 C C . ILE A 1 206 ? -12.020 -3.222 -1.657 1.00 97.69 206 ILE A C 1
ATOM 1623 O O . ILE A 1 206 ? -12.871 -3.584 -2.472 1.00 97.69 206 ILE A O 1
ATOM 1627 N N . ILE A 1 207 ? -11.127 -4.057 -1.140 1.00 97.50 207 ILE A N 1
ATOM 1628 C CA . ILE A 1 207 ? -11.002 -5.472 -1.475 1.00 97.50 207 ILE A CA 1
ATOM 1629 C C . ILE A 1 207 ? -11.049 -6.277 -0.172 1.00 97.50 207 ILE A C 1
ATOM 1631 O O . ILE A 1 207 ? -10.169 -6.114 0.677 1.00 97.50 207 ILE A O 1
ATOM 1635 N N . PRO A 1 208 ? -12.049 -7.156 0.008 1.00 96.88 208 PRO A N 1
ATOM 1636 C CA . PRO A 1 208 ? -12.088 -8.052 1.153 1.00 96.88 208 PRO A CA 1
ATOM 1637 C C . PRO A 1 208 ? -11.012 -9.136 1.012 1.00 96.88 208 PRO A C 1
ATOM 1639 O O . PRO A 1 208 ? -10.940 -9.844 0.009 1.00 96.88 208 PRO A O 1
ATOM 1642 N N . VAL A 1 209 ? -10.194 -9.294 2.047 1.00 95.38 209 VAL A N 1
ATOM 1643 C CA . VAL A 1 209 ? -9.109 -10.270 2.139 1.00 95.38 209 VAL A CA 1
ATOM 1644 C C . VAL A 1 209 ? -9.377 -11.177 3.331 1.00 95.38 209 VAL A C 1
ATOM 1646 O O . VAL A 1 209 ? -9.330 -10.753 4.486 1.00 95.38 209 VAL A O 1
ATOM 1649 N N . LYS A 1 210 ? -9.670 -12.449 3.051 1.00 93.75 210 LYS A N 1
ATOM 1650 C CA . LYS A 1 210 ? -9.889 -13.463 4.084 1.00 93.75 210 LYS A CA 1
ATOM 1651 C C . LYS A 1 210 ? -8.566 -14.114 4.486 1.00 93.75 210 LYS A C 1
ATOM 1653 O O . LYS A 1 210 ? -7.906 -14.764 3.666 1.00 93.75 210 LYS A O 1
ATOM 1658 N N . PHE A 1 211 ? -8.199 -13.948 5.751 1.00 90.06 211 PHE A N 1
ATOM 1659 C CA . PHE A 1 211 ? -7.023 -14.575 6.344 1.00 90.06 211 PHE A CA 1
ATOM 1660 C C . PHE A 1 211 ? -7.356 -15.954 6.919 1.00 90.06 211 PHE A C 1
ATOM 1662 O O . PHE A 1 211 ? -8.519 -16.353 7.034 1.00 90.06 211 PHE A O 1
ATOM 1669 N N . ASP A 1 212 ? -6.310 -16.712 7.237 1.00 87.88 212 ASP A N 1
ATOM 1670 C CA . ASP A 1 212 ? -6.422 -18.120 7.629 1.00 87.88 212 ASP A CA 1
ATOM 1671 C C . ASP A 1 212 ? -6.976 -18.284 9.062 1.00 87.88 212 ASP A C 1
ATOM 1673 O O . ASP A 1 212 ? -7.378 -19.377 9.453 1.00 87.88 212 ASP A O 1
ATOM 1677 N N . ASP A 1 213 ? -7.073 -17.182 9.818 1.00 89.44 213 ASP A N 1
ATOM 1678 C CA . ASP A 1 213 ? -7.832 -17.065 11.073 1.00 89.44 213 ASP A CA 1
ATOM 1679 C C . ASP A 1 213 ? -9.360 -17.003 10.851 1.00 89.44 213 ASP A C 1
ATOM 1681 O O . ASP A 1 213 ? -10.134 -16.987 11.807 1.00 89.44 213 ASP A O 1
ATOM 1685 N N . GLY A 1 214 ? -9.811 -16.977 9.592 1.00 90.19 214 GLY A N 1
ATOM 1686 C CA . GLY A 1 214 ? -11.215 -16.880 9.205 1.00 90.19 214 GLY A CA 1
ATOM 1687 C C . GLY A 1 214 ? -11.760 -15.450 9.166 1.00 90.19 214 GLY A C 1
ATOM 1688 O O . GLY A 1 214 ? -12.891 -15.265 8.708 1.00 90.19 214 GLY A O 1
ATOM 1689 N N . ILE A 1 215 ? -10.972 -14.454 9.580 1.00 91.06 215 ILE A N 1
ATOM 1690 C CA . ILE A 1 215 ? -11.368 -13.047 9.635 1.00 91.06 215 ILE A CA 1
ATOM 1691 C C . ILE A 1 215 ? -11.164 -12.414 8.255 1.00 91.06 215 ILE A C 1
ATOM 1693 O O . ILE A 1 215 ? -10.128 -12.577 7.603 1.00 91.06 215 ILE A O 1
ATOM 1697 N N . THR A 1 216 ? -12.186 -11.692 7.793 1.00 94.38 216 THR A N 1
ATOM 1698 C CA . THR A 1 216 ? -12.107 -10.881 6.573 1.00 94.38 216 THR A CA 1
ATOM 1699 C C . THR A 1 216 ? -11.728 -9.464 6.956 1.00 94.38 216 THR A C 1
ATOM 1701 O O . THR A 1 216 ? -12.369 -8.872 7.817 1.00 94.38 216 THR A O 1
ATOM 1704 N N . ARG A 1 217 ? -10.684 -8.942 6.319 1.00 94.25 217 ARG A N 1
ATOM 1705 C CA . ARG A 1 217 ? -10.196 -7.575 6.504 1.00 94.25 217 ARG A CA 1
ATOM 1706 C C . ARG A 1 217 ? -10.203 -6.854 5.163 1.00 94.25 217 ARG A C 1
ATOM 1708 O O . ARG A 1 217 ? -10.193 -7.503 4.122 1.00 94.25 217 ARG A O 1
ATOM 1715 N N . TYR A 1 218 ? -10.236 -5.533 5.165 1.00 95.88 218 TYR A N 1
ATOM 1716 C CA . TYR A 1 218 ? -10.529 -4.737 3.977 1.00 95.88 218 TYR A CA 1
ATOM 1717 C C . TYR A 1 218 ? -9.295 -3.956 3.544 1.00 95.88 218 TYR A C 1
ATOM 1719 O O . TYR A 1 218 ? -8.924 -2.956 4.157 1.00 95.88 218 TYR A O 1
ATOM 1727 N N . PHE A 1 219 ? -8.628 -4.468 2.511 1.00 97.12 219 PHE A N 1
ATOM 1728 C CA . PHE A 1 219 ? -7.541 -3.777 1.828 1.00 97.12 219 PHE A CA 1
ATOM 1729 C C . PHE A 1 219 ? -8.131 -2.647 0.990 1.00 97.12 219 PHE A C 1
ATOM 1731 O O . PHE A 1 219 ? -9.152 -2.845 0.332 1.00 97.12 219 PHE A O 1
ATOM 1738 N N . TRP A 1 220 ? -7.497 -1.484 0.969 1.00 96.62 220 TRP A N 1
ATOM 1739 C CA . TRP A 1 220 ? -7.907 -0.386 0.105 1.00 96.62 220 TRP A CA 1
ATOM 1740 C C . TRP A 1 220 ? -6.703 0.238 -0.584 1.00 96.62 220 TRP A C 1
ATOM 1742 O O . TRP A 1 220 ? -5.593 0.213 -0.057 1.00 96.62 220 TRP A O 1
ATOM 1752 N N . TYR A 1 221 ? -6.942 0.820 -1.758 1.00 95.50 221 TYR A N 1
ATOM 1753 C CA . TYR A 1 221 ? -5.961 1.665 -2.433 1.00 95.50 221 TYR A CA 1
ATOM 1754 C C . TYR A 1 221 ? -6.590 2.966 -2.936 1.00 95.50 221 TYR A C 1
ATOM 1756 O O . TYR A 1 221 ? -7.815 3.090 -3.050 1.00 95.50 221 TYR A O 1
ATOM 1764 N N . TYR A 1 222 ? -5.733 3.937 -3.222 1.00 94.19 222 TYR A N 1
ATOM 1765 C CA . TYR A 1 222 ? -6.055 5.300 -3.594 1.00 94.19 222 TYR A CA 1
ATOM 1766 C C . TYR A 1 222 ? -5.081 5.819 -4.659 1.00 94.19 222 TYR A C 1
ATOM 1768 O O . TYR A 1 222 ? -3.866 5.703 -4.512 1.00 94.19 222 TYR A O 1
ATOM 1776 N N . ASP A 1 223 ? -5.637 6.399 -5.722 1.00 91.00 223 ASP A N 1
ATOM 1777 C CA . ASP A 1 223 ? -4.909 6.844 -6.922 1.00 91.00 223 ASP A CA 1
ATOM 1778 C C . ASP A 1 223 ? -5.439 8.174 -7.500 1.00 91.00 223 ASP A C 1
ATOM 1780 O O . ASP A 1 223 ? -5.182 8.512 -8.650 1.00 91.00 223 ASP A O 1
ATOM 1784 N N . LYS A 1 224 ? -6.225 8.934 -6.724 1.00 89.31 224 LYS A N 1
ATOM 1785 C CA . LYS A 1 224 ? -6.960 10.108 -7.242 1.00 89.31 224 LYS A CA 1
ATOM 1786 C C . LYS A 1 224 ? -6.230 11.432 -7.089 1.00 89.31 224 LYS A C 1
ATOM 1788 O O . LYS A 1 224 ? -6.539 12.394 -7.789 1.00 89.31 224 LYS A O 1
ATOM 1793 N N . THR A 1 225 ? -5.335 11.543 -6.118 1.00 87.25 225 THR A N 1
ATOM 1794 C CA . THR A 1 225 ? -4.568 12.767 -5.870 1.00 87.25 225 THR A CA 1
ATOM 1795 C C . THR A 1 225 ? -3.176 12.378 -5.434 1.00 87.25 225 THR A C 1
ATOM 1797 O O . THR A 1 225 ? -3.011 11.469 -4.625 1.00 87.25 225 THR A O 1
ATOM 1800 N N . ASN A 1 226 ? -2.182 13.085 -5.952 1.00 84.50 226 ASN A N 1
ATOM 1801 C CA . ASN A 1 226 ? -0.811 12.910 -5.522 1.00 84.50 226 ASN A CA 1
ATOM 1802 C C . ASN A 1 226 ? -0.649 13.406 -4.072 1.00 84.50 226 ASN A C 1
ATOM 1804 O O . ASN A 1 226 ? -0.829 14.595 -3.804 1.00 84.50 226 ASN A O 1
ATOM 1808 N N . LEU A 1 227 ? -0.324 12.500 -3.145 1.00 87.25 227 LEU A N 1
ATOM 1809 C CA . LEU A 1 227 ? -0.102 12.842 -1.736 1.00 87.25 227 LEU A CA 1
ATOM 1810 C C . LEU A 1 227 ? 1.367 13.167 -1.424 1.00 87.25 227 LEU A C 1
ATOM 1812 O O . LEU A 1 227 ? 1.654 13.661 -0.336 1.00 87.25 227 LEU A O 1
ATOM 1816 N N . SER A 1 228 ? 2.296 12.979 -2.366 1.00 82.19 228 SER A N 1
ATOM 1817 C CA . SER A 1 228 ? 3.715 13.279 -2.146 1.00 82.19 228 SER A CA 1
ATOM 1818 C C . SER A 1 228 ? 3.937 14.765 -1.847 1.00 82.19 228 SER A C 1
ATOM 1820 O O . SER A 1 228 ? 4.731 15.111 -0.977 1.00 82.19 228 SER A O 1
ATOM 1822 N N . GLU A 1 229 ? 3.204 15.667 -2.514 1.00 81.62 229 GLU A N 1
ATOM 1823 C CA . GLU A 1 229 ? 3.304 17.109 -2.252 1.00 81.62 229 GLU A CA 1
ATOM 1824 C C . GLU A 1 229 ? 2.889 17.489 -0.815 1.00 81.62 229 GLU A C 1
ATOM 1826 O O . GLU A 1 229 ? 3.695 18.136 -0.138 1.00 81.62 229 GLU A O 1
ATOM 1831 N N . PRO A 1 230 ? 1.689 17.136 -0.304 1.00 84.44 230 PRO A N 1
ATOM 1832 C CA . PRO A 1 230 ? 1.338 17.447 1.080 1.00 84.44 230 PRO A CA 1
ATOM 1833 C C . PRO A 1 230 ? 2.283 16.786 2.092 1.00 84.44 230 PRO A C 1
ATOM 1835 O O . PRO A 1 230 ? 2.666 17.446 3.056 1.00 84.44 230 PRO A O 1
ATOM 1838 N N . PHE A 1 231 ? 2.746 15.556 1.846 1.00 83.38 231 PHE A N 1
ATOM 1839 C CA . PHE A 1 231 ? 3.741 14.911 2.706 1.00 83.38 231 PHE A CA 1
ATOM 1840 C C . PHE A 1 231 ? 5.100 15.630 2.711 1.00 83.38 231 PHE A C 1
ATOM 1842 O O . PHE A 1 231 ? 5.703 15.789 3.769 1.00 83.38 231 PHE A O 1
ATOM 1849 N N . SER A 1 232 ? 5.578 16.129 1.567 1.00 78.00 232 SER A N 1
ATOM 1850 C CA . SER A 1 232 ? 6.864 16.847 1.465 1.00 78.00 232 SER A CA 1
ATOM 1851 C C . SER A 1 232 ? 6.956 18.117 2.309 1.00 78.00 232 SER A C 1
ATOM 1853 O O . SER A 1 232 ? 8.050 18.569 2.645 1.00 78.00 232 SER A O 1
ATOM 1855 N N . LYS A 1 233 ? 5.806 18.691 2.672 1.00 78.94 233 LYS A N 1
ATOM 1856 C CA . LYS A 1 233 ? 5.716 19.901 3.498 1.00 78.94 233 LYS A CA 1
ATOM 1857 C C . LYS A 1 233 ? 5.799 19.585 4.992 1.00 78.94 233 LYS A C 1
ATOM 1859 O O . LYS A 1 233 ? 5.793 20.503 5.810 1.00 78.94 233 LYS A O 1
ATOM 1864 N N . PHE A 1 234 ? 5.857 18.306 5.347 1.00 75.62 234 PHE A N 1
ATOM 1865 C CA . PHE A 1 234 ? 5.758 17.834 6.711 1.00 75.62 234 PHE A CA 1
ATOM 1866 C C . PHE A 1 234 ? 7.126 17.640 7.370 1.00 75.62 234 PHE A C 1
ATOM 1868 O O . PHE A 1 234 ? 8.083 17.176 6.746 1.00 75.62 234 PHE A O 1
ATOM 1875 N N . ASN A 1 235 ? 7.222 17.973 8.659 1.00 74.25 235 ASN A N 1
ATOM 1876 C CA . ASN A 1 235 ? 8.425 17.720 9.442 1.00 74.25 235 ASN A CA 1
ATOM 1877 C C . ASN A 1 235 ? 8.334 16.348 10.119 1.00 74.25 235 ASN A C 1
ATOM 1879 O O . ASN A 1 235 ? 7.751 16.209 11.188 1.00 74.25 235 ASN A O 1
ATOM 1883 N N . PHE A 1 236 ? 8.970 15.341 9.530 1.00 74.94 236 PHE A N 1
ATOM 1884 C CA . PHE A 1 236 ? 8.934 13.983 10.076 1.00 74.94 236 PHE A CA 1
ATOM 1885 C C . PHE A 1 236 ? 9.766 13.798 11.352 1.00 74.94 236 PHE A C 1
ATOM 1887 O O . PHE A 1 236 ? 9.551 12.820 12.060 1.00 74.94 236 PHE A O 1
ATOM 1894 N N . SER A 1 237 ? 10.658 14.738 11.702 1.00 74.81 237 SER A N 1
ATOM 1895 C CA . SER A 1 237 ? 11.470 14.623 12.927 1.00 74.81 237 SER A CA 1
ATOM 1896 C C . SER A 1 237 ? 10.640 14.654 14.215 1.00 74.81 237 SER A C 1
ATOM 1898 O O . SER A 1 237 ? 11.037 14.045 15.206 1.00 74.81 237 SER A O 1
ATOM 1900 N N . SER A 1 238 ? 9.491 15.332 14.193 1.00 80.69 238 SER A N 1
ATOM 1901 C CA . SER A 1 238 ? 8.543 15.419 15.302 1.00 80.69 238 SER A CA 1
ATOM 1902 C C . SER A 1 238 ? 7.158 15.719 14.746 1.00 80.69 238 SER A C 1
ATOM 1904 O O . SER A 1 238 ? 6.977 16.769 14.131 1.00 80.69 238 SER A O 1
ATOM 1906 N N . TYR A 1 239 ? 6.189 14.844 15.004 1.00 83.06 239 TYR A N 1
ATOM 1907 C CA . TYR A 1 239 ? 4.847 14.966 14.449 1.00 83.06 239 TYR A CA 1
ATOM 1908 C C . TYR A 1 239 ? 3.757 14.301 15.281 1.00 83.06 239 TYR A C 1
ATOM 1910 O O . TYR A 1 239 ? 4.025 13.443 16.114 1.00 83.06 239 TYR A O 1
ATOM 1918 N N . THR A 1 240 ? 2.511 14.652 14.998 1.00 87.69 240 THR A N 1
ATOM 1919 C CA . THR A 1 240 ? 1.306 13.997 15.513 1.00 87.69 240 THR A CA 1
ATOM 1920 C C . THR A 1 240 ? 0.477 13.427 14.358 1.00 87.69 240 THR A C 1
ATOM 1922 O O . THR A 1 240 ? 0.605 13.869 13.212 1.00 87.69 240 THR A O 1
ATOM 1925 N N . TYR A 1 241 ? -0.393 12.447 14.622 1.00 87.75 241 TYR A N 1
ATOM 1926 C CA . TYR A 1 241 ? -1.295 11.956 13.570 1.00 87.75 241 TYR A CA 1
ATOM 1927 C C . TYR A 1 241 ? -2.343 12.993 13.188 1.00 87.75 241 TYR A C 1
ATOM 1929 O O . TYR A 1 241 ? -2.690 13.071 12.015 1.00 87.75 241 TYR A O 1
ATOM 1937 N N . ARG A 1 242 ? -2.776 13.852 14.122 1.00 90.31 242 ARG A N 1
ATOM 1938 C CA . ARG A 1 242 ? -3.684 14.961 13.803 1.00 90.31 242 ARG A CA 1
ATOM 1939 C C . ARG A 1 242 ? -3.114 15.868 12.714 1.00 90.31 242 ARG A C 1
ATOM 1941 O O . ARG A 1 242 ? -3.816 16.181 11.759 1.00 90.31 242 ARG A O 1
ATOM 1948 N N . GLU A 1 243 ? -1.847 16.261 12.824 1.00 90.69 243 GLU A N 1
ATOM 1949 C CA . GLU A 1 243 ? -1.221 17.135 11.824 1.00 90.69 243 GLU A CA 1
ATOM 1950 C C . GLU A 1 243 ? -1.142 16.461 10.442 1.00 90.69 243 GLU A C 1
ATOM 1952 O O . GLU A 1 243 ? -1.287 17.127 9.416 1.00 90.69 243 GLU A O 1
ATOM 1957 N N . LEU A 1 244 ? -0.956 15.139 10.398 1.00 89.62 244 LEU A N 1
ATOM 1958 C CA . LEU A 1 244 ? -0.964 14.368 9.152 1.00 89.62 244 LEU A CA 1
ATOM 1959 C C . LEU A 1 244 ? -2.367 14.210 8.574 1.00 89.62 244 LEU A C 1
ATOM 1961 O O . LEU A 1 244 ? -2.540 14.355 7.365 1.00 89.62 244 LEU A O 1
ATOM 1965 N N . GLU A 1 245 ? -3.371 13.955 9.415 1.00 92.25 245 GLU A N 1
ATOM 1966 C CA . GLU A 1 245 ? -4.769 13.933 8.988 1.00 92.25 245 GLU A CA 1
ATOM 1967 C C . GLU A 1 245 ? -5.158 15.267 8.351 1.00 92.25 245 GLU A C 1
ATOM 1969 O O . GLU A 1 245 ? -5.714 15.290 7.254 1.00 92.25 245 GLU A O 1
ATOM 1974 N N . GLU A 1 246 ? -4.803 16.383 8.988 1.00 91.62 246 GLU A N 1
ATOM 1975 C CA . GLU A 1 246 ? -5.065 17.727 8.475 1.00 91.62 246 GLU A CA 1
ATOM 1976 C C . GLU A 1 246 ? -4.324 17.994 7.154 1.00 91.62 246 GLU A C 1
ATOM 1978 O O . GLU A 1 246 ? -4.932 18.475 6.193 1.00 91.62 246 GLU A O 1
ATOM 1983 N N . ALA A 1 247 ? -3.039 17.634 7.064 1.00 89.12 247 ALA A N 1
ATOM 1984 C CA . ALA A 1 247 ? -2.230 17.837 5.860 1.00 89.12 247 ALA A CA 1
ATOM 1985 C C . ALA A 1 247 ? -2.742 17.033 4.654 1.00 89.12 247 ALA A C 1
ATOM 1987 O O . ALA A 1 247 ? -2.755 17.530 3.525 1.00 89.12 247 ALA A O 1
ATOM 1988 N N . LEU A 1 248 ? -3.189 15.799 4.893 1.00 91.31 248 LEU A N 1
ATOM 1989 C CA . LEU A 1 248 ? -3.717 14.889 3.873 1.00 91.31 248 LEU A CA 1
ATOM 1990 C C . LEU A 1 248 ? -5.228 15.064 3.647 1.00 91.31 248 LEU A C 1
ATOM 1992 O O . LEU A 1 248 ? -5.807 14.415 2.769 1.00 91.31 248 LEU A O 1
ATOM 1996 N N . GLN A 1 249 ? -5.869 15.938 4.431 1.00 93.81 249 GLN A N 1
ATOM 1997 C CA . GLN A 1 249 ? -7.322 16.111 4.505 1.00 93.81 249 GLN A CA 1
ATOM 1998 C C . GLN A 1 249 ? -8.045 14.765 4.681 1.00 93.81 249 GLN A C 1
ATOM 2000 O O . GLN A 1 249 ? -9.047 14.479 4.012 1.00 93.81 249 GLN A O 1
ATOM 2005 N N . LEU A 1 250 ? -7.495 13.922 5.555 1.00 95.06 250 LEU A N 1
ATOM 2006 C CA . LEU A 1 250 ? -8.093 12.659 5.948 1.00 95.06 250 LEU A CA 1
ATOM 2007 C C . LEU A 1 250 ? -9.297 12.930 6.838 1.00 95.06 250 LEU A C 1
ATOM 2009 O O . LEU A 1 250 ? -9.191 13.558 7.886 1.00 95.06 250 LEU A O 1
ATOM 2013 N N . THR A 1 251 ? -10.462 12.471 6.398 1.00 95.94 251 THR A N 1
ATOM 2014 C CA . THR A 1 251 ? -11.722 12.672 7.118 1.00 95.94 251 THR A CA 1
ATOM 2015 C C . THR A 1 251 ? -12.623 11.451 6.993 1.00 95.94 251 THR A C 1
ATOM 2017 O O . THR A 1 251 ? -12.427 10.591 6.132 1.00 95.94 251 THR A O 1
ATOM 2020 N N . ILE A 1 252 ? -13.633 11.385 7.857 1.00 95.31 252 ILE A N 1
ATOM 2021 C CA . ILE A 1 252 ? -14.723 10.414 7.777 1.00 95.31 252 ILE A CA 1
ATOM 2022 C C . ILE A 1 252 ? -15.955 11.138 7.253 1.00 95.31 252 ILE A C 1
ATOM 2024 O O . ILE A 1 252 ? -16.387 12.130 7.831 1.00 95.31 252 ILE A O 1
ATOM 2028 N N . ALA A 1 253 ? -16.517 10.649 6.150 1.00 92.69 253 ALA A N 1
ATOM 2029 C CA . ALA A 1 253 ? -17.790 11.146 5.649 1.00 92.69 253 ALA A CA 1
ATOM 2030 C C . ALA A 1 253 ? -18.933 10.799 6.613 1.00 92.69 253 ALA A C 1
ATOM 2032 O O . ALA A 1 253 ? -18.939 9.725 7.229 1.00 92.69 253 ALA A O 1
ATOM 2033 N N . ASP A 1 254 ? -19.911 11.695 6.703 1.00 82.50 254 ASP A N 1
ATOM 2034 C CA . ASP A 1 254 ? -21.193 11.405 7.342 1.00 82.50 254 ASP A CA 1
ATOM 2035 C C . ASP A 1 254 ? -21.910 10.265 6.593 1.00 82.50 254 ASP A C 1
ATOM 2037 O O . ASP A 1 254 ? -21.685 10.066 5.394 1.00 82.50 254 ASP A O 1
ATOM 2041 N N . GLU A 1 255 ? -22.705 9.484 7.331 1.00 59.88 255 GLU A N 1
ATOM 2042 C CA . GLU A 1 255 ? -23.465 8.331 6.810 1.00 59.88 255 GLU A CA 1
ATOM 2043 C C . GLU A 1 255 ? -24.523 8.717 5.767 1.00 59.88 255 GLU A C 1
ATOM 2045 O O . GLU A 1 255 ? -25.214 9.747 5.955 1.00 59.88 255 GLU A O 1
#

Foldseek 3Di:
DDDDDPPPPPDDPPPDPDDPDALQPRKDFDPDFDDFDDDDPDDDDDDDPDPVVPQQVVLVVPWDKDLDPVVLQVDCPQPDPCQDCVLQVCQVVQWQDWDDDPQKIKTKGWRACVSPVNWTKIKIWIWGHDPSMITRTNDIAIATEDDPPPDSDDPLNQLLVQQVRCCCDDVNPHHVPVDQDKRKHKYQDPLQLQQKDWVNHRFPDWGWDQHPVRGTIIITIHRDDRLNVLVSVDGNRIDGSNSSCVSRVIDGHDD

pLDDT: mean 74.85, std 21.33, range [23.05, 97.69]

Secondary structure (DSSP, 8-state):
-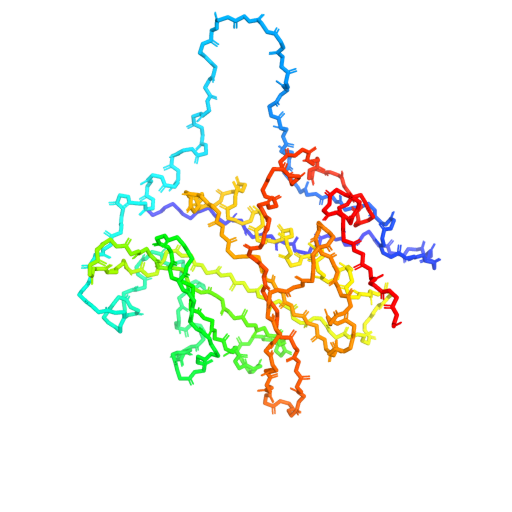---------------SS----GGG--B--SS---PPP---S--------SHHHHHHHHHHT--EESSHHHHHH--TTS-TTTSTTTTS-GGGGEEEEEEETTEEEEEEEEPGGGTTT--EEEEEEEEEETTEEEPP-EEEEEE---TTSSS--HHHHHHHHHHHHIIIIIIII---SS---EEEEES-HHHHHHEEETTEEPSEEEEEE-TTS-EEEEEEE-SS--HHHHHTS-TTSB-HHHHHHHHT-EE---